Protein AF-A0A939VZD9-F1 (afdb_monomer)

Sequence (253 aa):
MKAFQNQICIKLGYSPAPKKGFDMFGQKRQNARADNSKTYHVLKKAKAKNQKSYLMDCAEAIKKSLKIAKSKDQFISLMKAQGFETEWKDNKKHIVFKDIKREQQGEKKCKTRLYKLAQFFPELKDFKTKENLLNAIGRNNQSDNRRHPVTTSYRDESTVGANTELIDFNSEFEKYSDRVDKERAERAAEETARRLRESDEREQERIRTEQRTSQSSIIRIRKKIRSDNSELSEQVGHTDKQSETRTSKGIHR

Structure (mmCIF, N/CA/C/O backbone):
data_AF-A0A939VZD9-F1
#
_entry.id   AF-A0A939VZD9-F1
#
loop_
_atom_site.group_PDB
_atom_site.id
_atom_site.type_symbol
_atom_site.label_atom_id
_atom_site.label_alt_id
_atom_site.label_comp_id
_atom_site.label_asym_id
_atom_site.label_entity_id
_atom_site.label_seq_id
_atom_site.pdbx_PDB_ins_code
_atom_site.Cartn_x
_atom_site.Cartn_y
_atom_site.Cartn_z
_atom_site.occupancy
_atom_site.B_iso_or_equiv
_atom_site.auth_seq_id
_atom_site.auth_comp_id
_atom_site.auth_asym_id
_atom_site.auth_atom_id
_atom_site.pdbx_PDB_model_num
ATOM 1 N N . MET A 1 1 ? -12.980 28.374 -16.244 1.00 71.12 1 MET A N 1
ATOM 2 C CA . MET A 1 1 ? -11.501 28.435 -16.363 1.00 71.12 1 MET A CA 1
ATOM 3 C C . MET A 1 1 ? -10.869 27.137 -16.867 1.00 71.12 1 MET A C 1
ATOM 5 O O . MET A 1 1 ? -10.266 27.168 -17.928 1.00 71.12 1 MET A O 1
ATOM 9 N N . LYS A 1 2 ? -11.027 25.983 -16.195 1.00 76.69 2 LYS A N 1
ATOM 10 C CA . LYS A 1 2 ? -10.296 24.747 -16.561 1.00 76.69 2 LYS A CA 1
ATOM 11 C C . LYS A 1 2 ? -10.572 24.210 -17.982 1.00 76.69 2 LYS A C 1
ATOM 13 O O . LYS A 1 2 ? -9.660 23.710 -18.627 1.00 76.69 2 LYS A O 1
ATOM 18 N N . ALA A 1 3 ? -11.807 24.325 -18.476 1.00 81.75 3 ALA A N 1
ATOM 19 C CA . ALA A 1 3 ? -12.179 23.871 -19.823 1.00 81.75 3 ALA A CA 1
ATOM 20 C C . ALA A 1 3 ? -11.526 24.712 -20.937 1.00 81.75 3 ALA A C 1
ATOM 22 O O . ALA A 1 3 ? -10.977 24.157 -21.883 1.00 81.75 3 ALA A O 1
ATOM 23 N N . PHE A 1 4 ? -11.516 26.036 -20.773 1.00 86.75 4 PHE A N 1
ATOM 24 C CA . PHE A 1 4 ? -10.868 26.977 -21.691 1.00 86.75 4 PHE A CA 1
ATOM 25 C C . PHE A 1 4 ? -9.349 26.764 -21.746 1.00 86.75 4 PHE A C 1
ATOM 27 O O . PHE A 1 4 ? -8.752 26.695 -22.813 1.00 86.75 4 PHE A O 1
ATOM 34 N N . GLN A 1 5 ? -8.729 26.551 -20.585 1.00 83.44 5 GLN A N 1
ATOM 35 C CA . GLN A 1 5 ? -7.297 26.279 -20.486 1.00 83.44 5 GLN A CA 1
ATOM 36 C C . GLN A 1 5 ? -6.916 24.946 -21.149 1.00 83.44 5 GLN A C 1
ATOM 38 O O . GLN A 1 5 ? -5.928 24.877 -21.870 1.00 83.44 5 GLN A O 1
ATOM 43 N N . ASN A 1 6 ? -7.747 23.909 -20.991 1.00 84.31 6 ASN A N 1
ATOM 44 C CA . ASN A 1 6 ? -7.568 22.644 -21.703 1.00 84.31 6 ASN A CA 1
ATOM 45 C C . ASN A 1 6 ? -7.722 22.802 -23.225 1.00 84.31 6 ASN A C 1
ATOM 47 O O . ASN A 1 6 ? -6.955 22.191 -23.963 1.00 84.31 6 ASN A O 1
ATOM 51 N N . GLN A 1 7 ? -8.672 23.618 -23.699 1.00 87.12 7 GLN A N 1
ATOM 52 C CA . GLN A 1 7 ? -8.810 23.921 -25.130 1.00 87.12 7 GLN A CA 1
ATOM 53 C C . GLN A 1 7 ? -7.559 24.603 -25.691 1.00 87.12 7 GLN A C 1
ATOM 55 O O . GLN A 1 7 ? -7.110 24.237 -26.773 1.00 87.12 7 GLN A O 1
ATOM 60 N N . ILE A 1 8 ? -6.976 25.552 -24.953 1.00 88.88 8 ILE A N 1
ATOM 61 C CA . ILE A 1 8 ? -5.718 26.205 -25.341 1.00 88.88 8 ILE A CA 1
ATOM 62 C C . ILE A 1 8 ? -4.577 25.183 -25.407 1.00 88.88 8 ILE A C 1
ATOM 64 O O . ILE A 1 8 ? -3.864 25.147 -26.404 1.00 88.88 8 ILE A O 1
ATOM 68 N N . CYS A 1 9 ? -4.431 24.314 -24.399 1.00 84.88 9 CYS A N 1
ATOM 69 C CA . CYS A 1 9 ? -3.403 23.268 -24.408 1.00 84.88 9 CYS A CA 1
ATOM 70 C C . CYS A 1 9 ? -3.523 22.360 -25.638 1.00 84.88 9 CYS A C 1
ATOM 72 O O . CYS A 1 9 ? -2.527 22.153 -26.322 1.00 84.88 9 CYS A O 1
ATOM 74 N N . ILE A 1 10 ? -4.735 21.896 -25.961 1.00 84.75 10 ILE A N 1
ATOM 75 C CA . ILE A 1 10 ? -4.981 21.034 -27.126 1.00 84.75 10 ILE A CA 1
ATOM 76 C C . ILE A 1 10 ? -4.639 21.765 -28.431 1.00 84.75 10 ILE A C 1
ATOM 78 O O . ILE A 1 10 ? -3.964 21.195 -29.283 1.00 84.75 10 ILE A O 1
ATOM 82 N N . LYS A 1 11 ? -5.047 23.036 -28.577 1.00 88.81 11 LYS A N 1
ATOM 83 C CA . LYS A 1 11 ? -4.719 23.856 -29.760 1.00 88.81 11 LYS A CA 1
ATOM 84 C C . LYS A 1 11 ? -3.213 24.054 -29.952 1.00 88.81 11 LYS A C 1
ATOM 86 O O . LYS A 1 11 ? -2.763 24.167 -31.083 1.00 88.81 11 LYS A O 1
ATOM 91 N N . LEU A 1 12 ? -2.449 24.083 -28.862 1.00 90.19 12 LEU A N 1
ATOM 92 C CA . LEU A 1 12 ? -0.991 24.219 -28.867 1.00 90.19 12 LEU A CA 1
ATOM 93 C C . LEU A 1 12 ? -0.251 22.867 -28.969 1.00 90.19 12 LEU A C 1
ATOM 95 O O . LEU A 1 12 ? 0.968 22.834 -28.844 1.00 90.19 12 LEU A O 1
ATOM 99 N N . GLY A 1 13 ? -0.963 21.750 -29.163 1.00 83.81 13 GLY A N 1
ATOM 100 C CA . GLY A 1 13 ? -0.363 20.412 -29.253 1.00 83.81 13 GLY A CA 1
ATOM 101 C C . GLY A 1 13 ? 0.038 19.797 -27.906 1.00 83.81 13 GLY A C 1
ATOM 102 O O . GLY A 1 13 ? 0.694 18.757 -27.869 1.00 83.81 13 GLY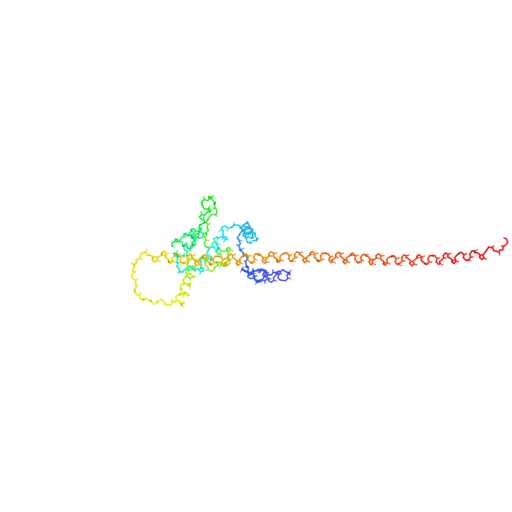 A O 1
ATOM 103 N N . TYR A 1 14 ? -0.363 20.401 -26.786 1.00 83.56 14 TYR A N 1
ATOM 104 C CA . TYR A 1 14 ? -0.150 19.862 -25.446 1.00 83.56 14 TYR A CA 1
ATOM 105 C C . TYR A 1 14 ? -1.334 19.005 -24.981 1.00 83.56 14 TYR A C 1
ATOM 107 O O . TYR A 1 14 ? -2.498 19.265 -25.288 1.00 83.56 14 TYR A O 1
ATOM 115 N N . SER A 1 15 ? -1.042 17.992 -24.162 1.00 77.12 15 SER A N 1
ATOM 116 C CA . SER A 1 15 ? -2.080 17.156 -23.551 1.00 77.12 15 SER A CA 1
ATOM 117 C C . SER A 1 15 ? -2.896 17.948 -22.512 1.00 77.12 15 SER A C 1
ATOM 119 O O . SER A 1 15 ? -2.317 18.718 -21.735 1.00 77.12 15 SER A O 1
ATOM 121 N N . PRO A 1 16 ? -4.232 17.783 -22.459 1.00 81.44 16 PRO A N 1
ATOM 122 C CA . PRO A 1 16 ? -5.068 18.439 -21.461 1.00 81.44 16 PRO A CA 1
ATOM 123 C C . PRO A 1 16 ? -4.708 17.996 -20.039 1.00 81.44 16 PRO A C 1
ATOM 125 O O . PRO A 1 16 ? -4.258 16.875 -19.793 1.00 81.44 16 PRO A O 1
ATOM 128 N N . ALA A 1 17 ? -4.961 18.870 -19.062 1.00 76.06 17 ALA A N 1
ATOM 129 C CA . ALA A 1 17 ? -4.633 18.569 -17.676 1.00 76.06 17 ALA A CA 1
ATOM 130 C C . ALA A 1 17 ? -5.376 17.301 -17.198 1.00 76.06 17 ALA A C 1
ATOM 132 O O . ALA A 1 17 ? -6.615 17.257 -17.267 1.00 76.06 17 ALA A O 1
ATOM 133 N N . PRO A 1 18 ? -4.667 16.292 -16.654 1.00 74.19 18 PRO A N 1
ATOM 134 C CA . PRO A 1 18 ? -5.282 15.033 -16.265 1.00 74.19 18 PRO A CA 1
ATOM 135 C C . PRO A 1 18 ? -6.368 15.235 -15.204 1.00 74.19 18 PRO A C 1
ATOM 137 O O . PRO A 1 18 ? -6.260 16.069 -14.291 1.00 74.19 18 PRO A O 1
ATOM 140 N N . LYS A 1 19 ? -7.447 14.450 -15.308 1.00 75.38 19 LYS A N 1
ATOM 141 C CA . LYS A 1 19 ? -8.508 14.434 -14.293 1.00 75.38 19 LYS A CA 1
ATOM 142 C C . LYS A 1 19 ? -7.924 13.966 -12.956 1.00 75.38 19 LYS A C 1
ATOM 144 O O . LYS A 1 19 ? -7.010 13.146 -12.894 1.00 75.38 19 LYS A O 1
ATOM 149 N N . LYS A 1 20 ? -8.446 14.493 -11.845 1.00 69.31 20 LYS A N 1
ATOM 150 C CA . LYS A 1 20 ? -7.950 14.148 -10.504 1.00 69.31 20 LYS A CA 1
ATOM 151 C C . LYS A 1 20 ? -8.103 12.640 -10.267 1.00 69.31 20 LYS A C 1
ATOM 153 O O . LYS A 1 20 ? -9.217 12.132 -10.283 1.00 69.31 20 LYS A O 1
ATOM 158 N N . GLY A 1 21 ? -6.990 11.952 -10.013 1.00 65.75 21 GLY A N 1
ATOM 159 C CA . GLY A 1 21 ? -6.959 10.492 -9.839 1.00 65.75 21 GLY A CA 1
ATOM 160 C C . GLY A 1 21 ? -6.710 9.695 -11.124 1.00 65.75 21 GLY A C 1
ATOM 161 O O . GLY A 1 21 ? -6.582 8.477 -11.046 1.00 65.75 21 GLY A O 1
ATOM 162 N N . PHE A 1 22 ? -6.572 10.371 -12.266 1.00 74.06 22 PHE A N 1
ATOM 163 C CA . PHE A 1 22 ? -6.274 9.775 -13.565 1.00 74.06 22 PHE A CA 1
ATOM 164 C C . PHE A 1 22 ? -4.908 10.240 -14.076 1.00 74.06 22 PHE A C 1
ATOM 166 O O . PHE A 1 22 ? -4.408 11.306 -13.693 1.00 74.06 22 PHE A O 1
ATOM 173 N N . ASP A 1 23 ? -4.232 9.399 -14.845 1.00 69.94 23 ASP A N 1
ATOM 174 C CA . ASP A 1 23 ? -3.001 9.764 -15.539 1.00 69.94 23 ASP A CA 1
ATOM 175 C C . ASP A 1 23 ? -3.289 10.637 -16.778 1.00 69.94 23 ASP A C 1
ATOM 177 O O . ASP A 1 23 ? -4.429 11.030 -17.037 1.00 69.94 23 ASP A O 1
ATOM 181 N N . MET A 1 24 ? -2.230 10.994 -17.504 1.00 67.94 24 MET A N 1
ATOM 182 C CA . MET A 1 24 ? -2.301 11.787 -18.739 1.00 67.94 24 MET A CA 1
ATOM 183 C C . MET A 1 24 ? -2.985 11.060 -19.910 1.00 67.94 24 MET A C 1
ATOM 185 O O . MET A 1 24 ? -3.340 11.708 -20.886 1.00 67.94 24 MET A O 1
ATOM 189 N N . PHE A 1 25 ? -3.206 9.749 -19.792 1.00 72.25 25 PHE A N 1
ATOM 190 C CA . PHE A 1 25 ? -3.885 8.901 -20.774 1.00 72.25 25 PHE A CA 1
ATOM 191 C C . PHE A 1 25 ? -5.317 8.546 -20.343 1.00 72.25 25 PHE A C 1
ATOM 193 O O . PHE A 1 25 ? -5.992 7.758 -20.996 1.00 72.25 25 PHE A O 1
ATOM 200 N N . GLY A 1 26 ? -5.799 9.120 -19.235 1.00 72.25 26 GLY A N 1
ATOM 201 C CA . GLY A 1 26 ? -7.136 8.858 -18.713 1.00 72.25 26 GLY A CA 1
ATOM 202 C C . GLY A 1 26 ? -7.285 7.525 -17.974 1.00 72.25 26 GLY A C 1
ATOM 203 O O . GLY A 1 26 ? -8.406 7.170 -17.618 1.00 72.25 26 GLY A O 1
ATOM 204 N N . GLN A 1 27 ? -6.199 6.807 -17.677 1.00 73.44 27 GLN A N 1
ATOM 205 C CA . GLN A 1 27 ? -6.236 5.593 -16.864 1.00 73.44 27 GLN A CA 1
ATOM 206 C C . GLN A 1 27 ? -6.237 5.926 -15.369 1.00 73.44 27 GLN A C 1
ATOM 208 O O . GLN A 1 27 ? -5.661 6.922 -14.914 1.00 73.44 27 GLN A O 1
ATOM 213 N N . LYS A 1 28 ? -6.900 5.088 -14.564 1.00 71.38 28 LYS A N 1
ATOM 214 C CA . LYS A 1 28 ? -6.960 5.262 -13.107 1.00 71.38 28 LYS A CA 1
ATOM 215 C C . LYS A 1 28 ? -5.565 5.044 -12.520 1.00 71.38 28 LYS A C 1
ATOM 217 O O . LYS A 1 28 ? -4.957 3.994 -12.711 1.00 71.38 28 LYS A O 1
ATOM 222 N N . ARG A 1 29 ? -5.048 6.026 -11.775 1.00 68.31 29 ARG A N 1
ATOM 223 C CA . ARG A 1 29 ? -3.700 5.924 -11.196 1.00 68.31 29 ARG A CA 1
ATOM 224 C C . ARG A 1 29 ? -3.647 4.792 -10.173 1.00 68.31 29 ARG A C 1
ATOM 226 O O . ARG A 1 29 ? -4.325 4.852 -9.152 1.00 68.31 29 ARG A O 1
ATOM 233 N N . GLN A 1 30 ? -2.771 3.822 -10.415 1.00 62.41 30 GLN A N 1
ATOM 234 C CA . GLN A 1 30 ? -2.518 2.698 -9.505 1.00 62.41 30 GLN A CA 1
ATOM 235 C C . GLN A 1 30 ? -1.414 2.986 -8.466 1.00 62.41 30 GLN A C 1
ATOM 237 O O . GLN A 1 30 ? -1.109 2.159 -7.606 1.00 62.41 30 GLN A O 1
ATOM 242 N N . ASN A 1 31 ? -0.746 4.139 -8.560 1.00 62.69 31 ASN A N 1
ATOM 243 C CA . ASN A 1 31 ? 0.396 4.482 -7.711 1.00 62.69 31 ASN A CA 1
ATOM 244 C C . ASN A 1 31 ? -0.004 5.356 -6.522 1.00 62.69 31 ASN A C 1
ATOM 246 O O . ASN A 1 31 ? -0.919 6.178 -6.617 1.00 62.69 31 ASN A O 1
ATOM 250 N N . ALA A 1 32 ? 0.731 5.193 -5.417 1.00 66.12 32 ALA A N 1
ATOM 251 C CA . ALA A 1 32 ? 0.570 6.016 -4.230 1.00 66.12 32 ALA A CA 1
ATOM 252 C C . ALA A 1 32 ? 0.793 7.496 -4.577 1.00 66.12 32 ALA A C 1
ATOM 254 O O . ALA A 1 32 ? 1.748 7.865 -5.267 1.00 66.12 32 ALA A O 1
ATOM 255 N N . ARG A 1 33 ? -0.118 8.350 -4.117 1.00 71.69 33 ARG A N 1
ATOM 256 C CA . ARG A 1 33 ? -0.053 9.801 -4.298 1.00 71.69 33 ARG A CA 1
ATOM 257 C C . ARG A 1 33 ? 0.720 10.394 -3.137 1.00 71.69 33 ARG A C 1
ATOM 259 O O . ARG A 1 33 ? 0.528 9.940 -2.029 1.00 71.69 33 ARG A O 1
ATOM 266 N N . ALA A 1 34 ? 1.521 11.431 -3.346 1.00 69.69 34 ALA A N 1
ATOM 267 C CA . ALA A 1 34 ? 2.086 12.187 -2.236 1.00 69.69 34 ALA A CA 1
ATOM 268 C C . ALA A 1 34 ? 1.991 13.688 -2.473 1.00 69.69 34 ALA A C 1
ATOM 270 O O . ALA A 1 34 ? 2.161 14.150 -3.598 1.00 69.69 34 ALA A O 1
ATOM 271 N N . ASP A 1 35 ? 1.747 14.430 -1.394 1.00 72.25 35 ASP A N 1
ATOM 272 C CA . ASP A 1 35 ? 1.634 15.893 -1.421 1.00 72.25 35 ASP A CA 1
ATOM 273 C C . ASP A 1 35 ? 3.007 16.592 -1.401 1.00 72.25 35 ASP A C 1
ATOM 275 O O . ASP A 1 35 ? 3.090 17.807 -1.527 1.00 72.25 35 ASP A O 1
ATOM 279 N N . ASN A 1 36 ? 4.100 15.834 -1.256 1.00 75.62 36 ASN A N 1
ATOM 280 C CA . ASN A 1 36 ? 5.460 16.355 -1.329 1.00 75.62 36 ASN A CA 1
ATOM 281 C C . ASN A 1 36 ? 6.393 15.395 -2.093 1.00 75.62 36 ASN A C 1
ATOM 283 O O . ASN A 1 36 ? 6.190 14.175 -2.108 1.00 75.62 36 ASN A O 1
ATOM 287 N N . SER A 1 37 ? 7.443 15.955 -2.703 1.00 75.75 37 SER A N 1
ATOM 288 C CA . SER A 1 37 ? 8.381 15.203 -3.548 1.00 75.75 37 SER A CA 1
ATOM 289 C C . SER A 1 37 ? 9.157 14.135 -2.767 1.00 75.75 37 SER A C 1
ATOM 291 O O . SER A 1 37 ? 9.258 12.994 -3.216 1.00 75.75 37 SER A O 1
ATOM 293 N N . LYS A 1 38 ? 9.649 14.439 -1.557 1.00 80.19 38 LYS A N 1
ATOM 294 C CA . LYS A 1 38 ? 10.443 13.483 -0.758 1.00 80.19 38 LYS A CA 1
ATOM 295 C C . LYS A 1 38 ? 9.635 12.226 -0.402 1.00 80.19 38 LYS A C 1
ATOM 297 O O . LYS A 1 38 ? 10.100 11.109 -0.602 1.00 80.19 38 LYS A O 1
ATOM 302 N N . THR A 1 39 ? 8.401 12.391 0.069 1.00 75.06 39 THR A N 1
ATOM 303 C CA . THR A 1 39 ? 7.460 11.308 0.383 1.00 75.06 39 THR A CA 1
ATOM 304 C C . THR A 1 39 ? 7.054 10.547 -0.873 1.00 75.06 39 THR A C 1
ATOM 306 O O . THR A 1 39 ? 6.996 9.323 -0.817 1.00 75.06 39 THR A O 1
ATOM 309 N N . TYR A 1 40 ? 6.850 11.224 -2.009 1.00 79.88 40 TYR A N 1
ATOM 310 C CA . TYR A 1 40 ? 6.600 10.545 -3.284 1.00 79.88 40 TYR A CA 1
ATOM 311 C C . TYR A 1 40 ? 7.731 9.576 -3.640 1.00 79.88 40 TYR A C 1
ATOM 313 O O . TYR A 1 40 ? 7.475 8.409 -3.922 1.00 79.88 40 TYR A O 1
ATOM 321 N N . HIS A 1 41 ? 8.985 10.031 -3.572 1.00 76.44 41 HIS A N 1
ATOM 322 C CA . HIS A 1 41 ? 10.145 9.205 -3.904 1.00 76.44 41 HIS A CA 1
ATOM 323 C C . HIS A 1 41 ? 10.321 8.041 -2.926 1.00 76.44 41 HIS A C 1
ATOM 325 O O . HIS A 1 41 ? 10.642 6.939 -3.361 1.00 76.44 41 HIS A O 1
ATOM 331 N N . VAL A 1 42 ? 10.064 8.250 -1.630 1.00 77.94 42 VAL A N 1
ATOM 332 C CA . VAL A 1 42 ? 10.073 7.169 -0.630 1.00 77.94 42 VAL A CA 1
ATOM 333 C C . VAL A 1 42 ? 8.998 6.128 -0.938 1.00 77.94 42 VAL A C 1
ATOM 335 O O . VAL A 1 42 ? 9.304 4.944 -0.960 1.00 77.94 42 VAL A O 1
ATOM 338 N N . LEU A 1 43 ? 7.765 6.544 -1.240 1.00 76.75 43 LEU A N 1
ATOM 339 C CA . LEU A 1 43 ? 6.676 5.617 -1.572 1.00 76.75 43 LEU A CA 1
ATOM 340 C C . LEU A 1 43 ? 6.917 4.896 -2.903 1.00 76.75 43 LEU A C 1
ATOM 342 O O . LEU A 1 43 ? 6.651 3.702 -3.019 1.00 76.75 43 LEU A O 1
ATOM 346 N N . LYS A 1 44 ? 7.474 5.593 -3.899 1.00 77.12 44 LYS A N 1
ATOM 347 C CA . LYS A 1 44 ? 7.858 5.002 -5.185 1.00 77.12 44 LYS A CA 1
ATOM 348 C C . LYS A 1 44 ? 8.971 3.965 -5.006 1.00 77.12 44 LYS A C 1
ATOM 350 O O . LYS A 1 44 ? 8.870 2.880 -5.567 1.00 77.12 44 LYS A O 1
ATOM 355 N N . LYS A 1 45 ? 9.999 4.265 -4.201 1.00 73.50 45 LYS A N 1
ATOM 356 C CA . LYS A 1 45 ? 11.069 3.313 -3.853 1.00 73.50 45 LYS A CA 1
ATOM 357 C C . LYS A 1 45 ? 10.540 2.137 -3.035 1.00 73.50 45 LYS A C 1
ATOM 359 O O . LYS A 1 45 ? 10.917 1.009 -3.317 1.00 73.50 45 LYS A O 1
ATOM 364 N N . ALA A 1 46 ? 9.635 2.379 -2.090 1.00 71.75 46 ALA A N 1
ATOM 365 C CA . ALA A 1 46 ? 8.991 1.324 -1.314 1.00 71.75 46 ALA A CA 1
ATOM 366 C C . ALA A 1 46 ? 8.229 0.346 -2.217 1.00 71.75 46 ALA A C 1
ATOM 368 O O . ALA A 1 46 ? 8.419 -0.862 -2.105 1.00 71.75 46 ALA A O 1
ATOM 369 N N . LYS A 1 47 ? 7.454 0.871 -3.177 1.00 67.50 47 LYS A N 1
ATOM 370 C CA . LYS A 1 47 ? 6.722 0.060 -4.159 1.00 67.50 47 LYS A CA 1
ATOM 371 C C . LYS A 1 47 ? 7.652 -0.683 -5.130 1.00 67.50 47 LYS A C 1
ATOM 373 O O . LYS A 1 47 ? 7.379 -1.828 -5.451 1.00 67.50 47 LYS A O 1
ATOM 378 N N . ALA A 1 48 ? 8.733 -0.047 -5.590 1.00 62.59 48 ALA A N 1
ATOM 379 C CA . ALA A 1 48 ? 9.620 -0.597 -6.623 1.00 62.59 48 ALA A CA 1
ATOM 380 C C . ALA A 1 48 ? 10.763 -1.490 -6.102 1.00 62.59 48 ALA A C 1
ATOM 382 O O . ALA A 1 48 ? 11.289 -2.295 -6.862 1.00 62.59 48 ALA A O 1
ATOM 383 N N . LYS A 1 49 ? 11.208 -1.308 -4.852 1.00 55.84 49 LYS A N 1
ATOM 384 C CA . LYS A 1 49 ? 12.394 -1.973 -4.274 1.00 55.84 49 LYS A CA 1
ATOM 385 C C . LYS A 1 49 ? 12.110 -2.701 -2.951 1.00 55.84 49 LYS A C 1
ATOM 387 O O . LYS A 1 49 ? 13.049 -2.950 -2.205 1.00 55.84 49 LYS A O 1
ATOM 392 N N . ASN A 1 50 ? 10.847 -2.995 -2.616 1.00 58.09 50 ASN A N 1
ATOM 393 C CA . ASN A 1 50 ? 10.460 -3.577 -1.314 1.00 58.09 50 ASN A CA 1
ATOM 394 C C . ASN A 1 50 ? 11.071 -2.825 -0.105 1.00 58.09 50 ASN A C 1
ATOM 396 O O . ASN A 1 50 ? 11.388 -3.406 0.931 1.00 58.09 50 ASN A O 1
ATOM 400 N N . GLN A 1 51 ? 11.264 -1.506 -0.223 1.00 59.09 51 GLN A N 1
ATOM 401 C CA . GLN A 1 51 ? 11.832 -0.701 0.859 1.00 59.09 51 GLN A CA 1
ATOM 402 C C . GLN A 1 51 ? 10.749 -0.419 1.918 1.00 59.09 51 GLN A C 1
ATOM 404 O O . GLN A 1 51 ? 9.687 0.102 1.582 1.00 59.09 51 GLN A O 1
ATOM 409 N N . LYS A 1 52 ? 11.004 -0.743 3.194 1.00 66.69 52 LYS A N 1
ATOM 410 C CA . LYS A 1 52 ? 10.008 -0.641 4.282 1.00 66.69 52 LYS A CA 1
ATOM 411 C C . LYS A 1 52 ? 9.571 0.809 4.515 1.00 66.69 52 LYS A C 1
ATOM 413 O O . LYS A 1 52 ? 10.378 1.653 4.912 1.00 66.69 52 LYS A O 1
ATOM 418 N N . SER A 1 53 ? 8.292 1.115 4.311 1.00 81.62 53 SER A N 1
ATOM 419 C CA . SER A 1 53 ? 7.727 2.443 4.574 1.00 81.62 53 SER A CA 1
ATOM 420 C C . SER A 1 53 ? 6.578 2.313 5.553 1.00 81.62 53 SER A C 1
ATOM 422 O O . SER A 1 53 ? 5.564 1.727 5.204 1.00 81.62 53 SER A O 1
ATOM 424 N N . TYR A 1 54 ? 6.681 2.956 6.720 1.00 83.50 54 TYR A N 1
ATOM 425 C CA . TYR A 1 54 ? 5.666 2.847 7.776 1.00 83.50 54 TYR A CA 1
ATOM 426 C C . TYR A 1 54 ? 4.241 3.184 7.300 1.00 83.50 54 TYR A C 1
ATOM 428 O O . TYR A 1 54 ? 3.264 2.637 7.798 1.00 83.50 54 TYR A O 1
ATOM 436 N N . LEU A 1 55 ? 4.105 4.084 6.314 1.00 88.44 55 LEU A N 1
ATOM 437 C CA . LEU A 1 55 ? 2.812 4.420 5.713 1.00 88.44 55 LEU A CA 1
ATOM 438 C C . LEU A 1 55 ? 2.272 3.288 4.837 1.00 88.44 55 LEU A C 1
ATOM 440 O O . LEU A 1 55 ? 1.067 3.062 4.836 1.00 88.44 55 LEU A O 1
ATOM 444 N N . MET A 1 56 ? 3.148 2.625 4.082 1.00 86.44 56 MET A N 1
ATOM 445 C CA . MET A 1 56 ? 2.790 1.485 3.240 1.00 86.44 56 MET A CA 1
ATOM 446 C C . MET A 1 56 ? 2.459 0.273 4.112 1.00 86.44 56 MET A C 1
ATOM 448 O O . MET A 1 56 ? 1.387 -0.295 3.944 1.00 86.44 56 MET A O 1
ATOM 452 N N . ASP A 1 57 ? 3.320 -0.030 5.087 1.00 89.06 57 ASP A N 1
ATOM 453 C CA . ASP A 1 57 ? 3.165 -1.138 6.035 1.00 89.06 57 ASP A CA 1
ATOM 454 C C . ASP A 1 57 ? 1.828 -0.999 6.792 1.00 89.06 57 ASP A C 1
ATOM 456 O O . ASP A 1 57 ? 1.020 -1.924 6.845 1.00 89.06 57 ASP A O 1
ATOM 460 N N . CYS A 1 58 ? 1.518 0.210 7.277 1.00 91.38 58 CYS A N 1
ATOM 461 C CA . CYS A 1 58 ? 0.248 0.492 7.943 1.00 91.38 58 CYS A CA 1
ATOM 462 C C . CYS A 1 58 ? -0.961 0.411 6.994 1.00 91.38 58 CYS A C 1
ATOM 464 O O . CYS A 1 58 ? -2.020 -0.079 7.383 1.00 91.38 58 CYS A O 1
ATOM 466 N N . ALA A 1 59 ? -0.838 0.893 5.752 1.00 90.56 59 ALA A N 1
ATOM 467 C CA . ALA A 1 59 ? -1.926 0.819 4.779 1.00 90.56 59 ALA A CA 1
ATOM 468 C C . ALA A 1 59 ? -2.239 -0.624 4.368 1.00 90.56 59 ALA A C 1
ATOM 470 O O . ALA A 1 59 ? -3.405 -0.969 4.188 1.00 90.56 59 ALA A O 1
ATOM 471 N N . GLU A 1 60 ? -1.210 -1.454 4.216 1.00 89.12 60 GLU A N 1
ATOM 472 C CA . GLU A 1 60 ? -1.336 -2.885 3.957 1.00 89.12 60 GLU A CA 1
ATOM 473 C C . GLU A 1 60 ? -2.026 -3.580 5.130 1.00 89.12 60 GLU A C 1
ATOM 475 O O . GLU A 1 60 ? -3.006 -4.296 4.917 1.00 89.12 60 GLU A O 1
ATOM 480 N N . ALA A 1 61 ? -1.618 -3.256 6.358 1.00 91.88 61 ALA A N 1
ATOM 481 C CA . ALA A 1 61 ? -2.221 -3.837 7.544 1.00 91.88 61 ALA A CA 1
ATOM 482 C C . ALA A 1 61 ? -3.714 -3.543 7.674 1.00 91.88 61 ALA A C 1
ATOM 484 O O . ALA A 1 61 ? -4.513 -4.455 7.893 1.00 91.88 61 ALA A O 1
ATOM 485 N N . ILE A 1 62 ? -4.112 -2.292 7.427 1.00 91.75 62 ILE A N 1
ATOM 486 C CA . ILE A 1 62 ? -5.523 -1.890 7.426 1.00 91.75 62 ILE A CA 1
ATOM 487 C C . ILE A 1 62 ? -6.312 -2.675 6.380 1.00 91.75 62 ILE A C 1
ATOM 489 O O . ILE A 1 62 ? -7.420 -3.108 6.673 1.00 91.75 62 ILE A O 1
ATOM 493 N N . LYS A 1 63 ? -5.770 -2.883 5.174 1.00 89.94 63 LYS A N 1
ATOM 494 C CA . LYS A 1 63 ? -6.461 -3.650 4.124 1.00 89.94 63 LYS A CA 1
ATOM 495 C C . LYS A 1 63 ? -6.640 -5.115 4.508 1.00 89.94 63 LYS A C 1
ATOM 497 O O . LYS A 1 63 ? -7.720 -5.652 4.275 1.00 89.94 63 LYS A O 1
ATOM 502 N N . LYS A 1 64 ? -5.602 -5.749 5.069 1.00 89.06 64 LYS A N 1
ATOM 503 C CA . LYS A 1 64 ? -5.673 -7.141 5.539 1.00 89.06 64 LYS A CA 1
ATOM 50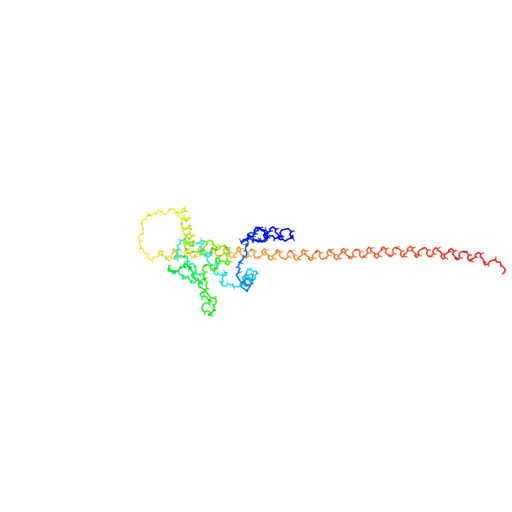4 C C . LYS A 1 64 ? -6.735 -7.255 6.645 1.00 89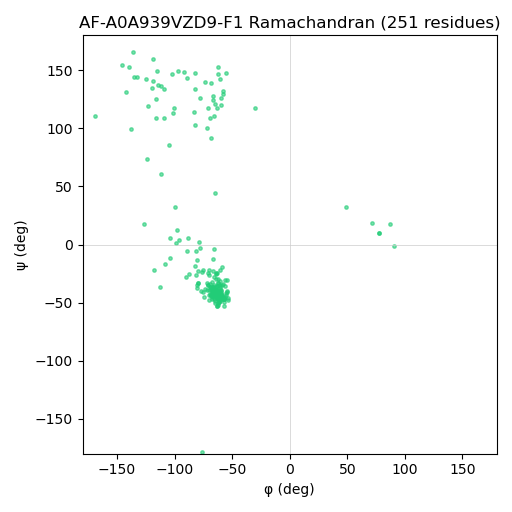.06 64 LYS A C 1
ATOM 506 O O . LYS A 1 64 ? -7.665 -8.043 6.512 1.00 89.06 64 LYS A O 1
ATOM 511 N N . SER A 1 65 ? -6.686 -6.376 7.648 1.00 91.25 65 SER A N 1
ATOM 512 C CA . SER A 1 65 ? -7.654 -6.358 8.755 1.00 91.25 65 SER A CA 1
ATOM 513 C C . SER A 1 65 ? -9.084 -6.058 8.298 1.00 91.25 65 SER A C 1
ATOM 515 O O . SER A 1 65 ? -10.019 -6.696 8.763 1.00 91.25 65 SER A O 1
ATOM 517 N N . LEU A 1 66 ? -9.278 -5.124 7.361 1.00 90.12 66 LEU A N 1
ATOM 518 C CA . LEU A 1 66 ? -10.600 -4.735 6.850 1.00 90.12 66 LEU A CA 1
ATOM 519 C C . LEU A 1 66 ? -11.338 -5.847 6.110 1.00 90.12 66 LEU A C 1
ATOM 521 O O . LEU A 1 66 ? -12.557 -5.778 6.011 1.00 90.12 66 LEU A O 1
ATOM 525 N N . LYS A 1 67 ? -10.631 -6.822 5.539 1.00 85.31 67 LYS A N 1
ATOM 526 C CA . LYS A 1 67 ? -11.266 -7.930 4.812 1.00 85.31 67 LYS A CA 1
ATOM 527 C C . LYS A 1 67 ? -11.820 -9.009 5.736 1.00 85.31 67 LYS A C 1
ATOM 529 O O . LYS A 1 67 ? -12.694 -9.753 5.318 1.00 85.31 67 LYS A O 1
ATOM 534 N N . ILE A 1 68 ? -11.288 -9.090 6.952 1.00 85.44 68 ILE A N 1
ATOM 535 C CA . ILE A 1 68 ? -11.536 -10.199 7.876 1.00 85.44 68 ILE A CA 1
ATOM 536 C C . ILE A 1 68 ? -12.337 -9.720 9.088 1.00 85.44 68 ILE A C 1
ATOM 538 O O . ILE A 1 68 ? -13.218 -10.423 9.567 1.00 85.44 68 ILE A O 1
ATOM 542 N N . ALA A 1 69 ? -12.085 -8.498 9.564 1.00 87.75 69 ALA A N 1
ATOM 543 C CA . ALA A 1 69 ? -12.782 -7.939 10.711 1.00 87.75 69 ALA A CA 1
ATOM 544 C C . ALA A 1 69 ? -14.301 -7.888 10.499 1.00 87.75 69 ALA A C 1
ATOM 546 O O . ALA A 1 69 ? -14.780 -7.333 9.502 1.00 87.75 69 ALA A O 1
ATOM 547 N N . LYS A 1 70 ? -15.035 -8.411 11.488 1.00 86.00 70 LYS A N 1
ATOM 548 C CA . LYS A 1 70 ? -16.506 -8.391 11.575 1.00 86.00 70 LYS A CA 1
ATOM 549 C C . LYS A 1 70 ? -17.001 -7.425 12.656 1.00 86.00 70 LYS A C 1
ATOM 551 O O . LYS A 1 70 ? -18.154 -6.999 12.630 1.00 86.00 70 LYS A O 1
ATOM 556 N N . SER A 1 71 ? -16.119 -7.022 13.573 1.00 88.94 71 SER A N 1
ATOM 557 C CA . SER A 1 71 ? -16.381 -6.001 14.591 1.00 88.94 71 SER A CA 1
ATOM 558 C C . SER A 1 71 ? -15.218 -5.013 14.741 1.00 88.94 71 SER A C 1
ATOM 560 O O . SER A 1 71 ? -14.103 -5.239 14.257 1.00 88.94 71 SER A O 1
ATOM 562 N N . LYS A 1 72 ? -15.483 -3.889 15.418 1.00 90.31 72 LYS A N 1
ATOM 563 C CA . LYS A 1 72 ? -14.465 -2.888 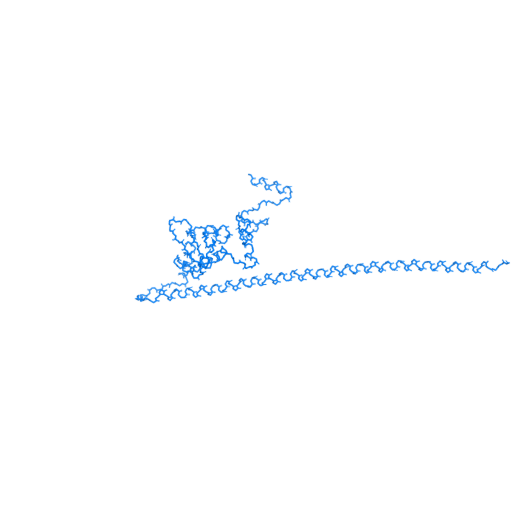15.773 1.00 90.31 72 LYS A CA 1
ATOM 564 C C . LYS A 1 72 ? -13.346 -3.512 16.611 1.00 90.31 72 LYS A C 1
ATOM 566 O O . LYS A 1 72 ? -12.175 -3.272 16.327 1.00 90.31 72 LYS A O 1
ATOM 571 N N . ASP A 1 73 ? -13.700 -4.318 17.606 1.00 90.00 73 ASP A N 1
ATOM 572 C CA . ASP A 1 73 ? -12.724 -4.907 18.526 1.00 90.00 73 ASP A CA 1
ATOM 573 C C . ASP A 1 73 ? -11.865 -5.956 17.822 1.00 90.00 73 ASP A C 1
ATOM 575 O O . ASP A 1 73 ? -10.644 -5.949 17.966 1.00 90.00 73 ASP A O 1
ATOM 579 N N . GLN A 1 74 ? -12.467 -6.762 16.941 1.00 88.75 74 GLN A N 1
ATOM 580 C CA . GLN A 1 74 ? -11.718 -7.667 16.068 1.00 88.75 74 GLN A CA 1
ATOM 581 C C . GLN A 1 74 ? -10.739 -6.911 15.169 1.00 88.75 74 GLN A C 1
ATOM 583 O O . GLN A 1 74 ? -9.582 -7.306 15.050 1.00 88.75 74 GLN A O 1
ATOM 588 N N . PHE A 1 75 ? -11.162 -5.796 14.566 1.00 92.50 75 PHE A N 1
ATOM 589 C CA . PHE A 1 75 ? -10.267 -4.971 13.756 1.00 92.50 75 PHE A CA 1
ATOM 590 C C . PHE A 1 75 ? -9.065 -4.463 14.566 1.00 92.50 75 PHE A C 1
ATOM 592 O O . PHE A 1 75 ? -7.933 -4.516 14.082 1.00 92.50 75 PHE A O 1
ATOM 599 N N . ILE A 1 76 ? -9.289 -3.993 15.797 1.00 92.69 76 ILE A N 1
ATOM 600 C CA . ILE A 1 76 ? -8.219 -3.513 16.682 1.00 92.69 76 ILE A CA 1
ATOM 601 C C . ILE A 1 76 ? -7.258 -4.658 17.039 1.00 92.69 76 ILE A C 1
ATOM 603 O O . ILE A 1 76 ? -6.042 -4.464 16.970 1.00 92.69 76 ILE A O 1
ATOM 607 N N . SER A 1 77 ? -7.780 -5.848 17.345 1.00 90.88 77 SER A N 1
ATOM 608 C CA . SER A 1 77 ? -6.976 -7.042 17.634 1.00 90.88 77 SER A CA 1
ATOM 609 C C . SER A 1 77 ? -6.127 -7.481 16.438 1.00 90.88 77 SER A C 1
ATOM 611 O O . SER A 1 77 ? -4.931 -7.712 16.604 1.00 90.88 77 SER A O 1
ATOM 613 N N . LEU A 1 78 ? -6.685 -7.496 15.221 1.00 90.94 78 LEU A N 1
ATOM 614 C CA . LEU A 1 78 ? -5.931 -7.816 14.000 1.00 90.94 78 LEU A CA 1
ATOM 615 C C . LEU A 1 78 ? -4.826 -6.803 13.718 1.00 90.94 78 LEU A C 1
ATOM 617 O O . LEU A 1 78 ? -3.710 -7.173 13.359 1.00 90.94 78 LEU A O 1
ATOM 621 N N . MET A 1 79 ? -5.112 -5.512 13.893 1.00 93.75 79 MET A N 1
ATOM 622 C CA . MET A 1 79 ? -4.085 -4.480 13.748 1.00 93.75 79 MET A CA 1
ATOM 623 C C . MET A 1 79 ? -2.955 -4.686 14.764 1.00 93.75 79 MET A C 1
ATOM 625 O O . MET A 1 79 ? -1.784 -4.584 14.394 1.00 93.75 79 MET A O 1
ATOM 629 N N . LYS A 1 80 ? -3.291 -5.047 16.009 1.00 92.88 80 LYS A N 1
ATOM 630 C CA . LYS A 1 80 ? -2.309 -5.335 17.061 1.00 92.88 80 LYS A CA 1
ATOM 631 C C . LYS A 1 80 ? -1.465 -6.569 16.738 1.00 92.88 80 LYS A C 1
ATOM 633 O O . LYS A 1 80 ? -0.249 -6.499 16.894 1.00 92.88 80 LYS A O 1
ATOM 638 N N . ALA A 1 81 ? -2.072 -7.646 16.232 1.00 89.25 81 ALA A N 1
ATOM 639 C CA . ALA A 1 81 ? -1.362 -8.844 15.773 1.00 89.25 81 ALA A CA 1
ATOM 640 C C . ALA A 1 81 ? -0.350 -8.519 14.659 1.00 89.25 81 ALA A C 1
ATOM 642 O O . ALA A 1 81 ? 0.760 -9.042 14.636 1.00 89.25 81 ALA A O 1
ATOM 643 N N . GLN A 1 82 ? -0.683 -7.560 13.793 1.00 88.94 82 GLN A N 1
ATOM 644 C CA . GLN A 1 82 ? 0.217 -7.056 12.753 1.00 88.94 82 GLN A CA 1
ATOM 645 C C . GLN A 1 82 ? 1.277 -6.056 13.251 1.00 88.94 82 GLN A C 1
ATOM 647 O O . GLN A 1 82 ? 2.070 -5.550 12.457 1.00 88.94 82 GLN A O 1
ATOM 652 N N . GLY A 1 83 ? 1.323 -5.762 14.553 1.00 91.88 83 GLY A N 1
ATOM 653 C CA . GLY A 1 83 ? 2.300 -4.853 15.155 1.00 91.88 83 GLY A CA 1
ATOM 654 C C . GLY A 1 83 ? 1.893 -3.378 15.147 1.00 91.88 83 GLY A C 1
ATOM 655 O O . GLY A 1 83 ? 2.751 -2.513 15.336 1.00 91.88 83 GLY A O 1
ATOM 656 N N . PHE A 1 84 ? 0.606 -3.075 14.951 1.00 93.88 84 PHE A N 1
ATOM 657 C CA . PHE A 1 84 ? 0.078 -1.714 14.974 1.00 93.88 84 PHE A CA 1
ATOM 658 C C . PHE A 1 84 ? -0.922 -1.498 16.112 1.00 93.88 84 PHE A C 1
ATOM 660 O O . PHE A 1 84 ? -1.956 -2.154 16.205 1.00 93.88 84 PHE A O 1
ATOM 667 N N . GLU A 1 85 ? -0.673 -0.494 16.943 1.00 93.75 85 GLU A N 1
ATOM 668 C CA . GLU A 1 85 ? -1.640 -0.036 17.933 1.00 93.75 85 GLU A CA 1
ATOM 669 C C . GLU A 1 85 ? -2.648 0.922 17.280 1.00 93.75 85 GLU A C 1
ATOM 671 O O . GLU A 1 85 ? -2.280 1.845 16.545 1.00 93.75 85 GLU A O 1
ATOM 676 N N . THR A 1 86 ? -3.936 0.719 17.558 1.00 94.44 86 THR A N 1
ATOM 677 C CA . THR A 1 86 ? -5.023 1.526 16.993 1.00 94.44 86 THR A CA 1
ATOM 678 C C . THR A 1 86 ? -5.643 2.410 18.070 1.00 94.44 86 THR A C 1
ATOM 680 O O . THR A 1 86 ? -6.379 1.934 18.928 1.00 94.44 86 THR A O 1
ATOM 683 N N . GLU A 1 87 ? -5.404 3.722 18.009 1.00 92.75 87 GLU A N 1
ATOM 684 C CA . GLU A 1 87 ? -6.103 4.673 18.874 1.00 92.75 87 GLU A CA 1
ATOM 685 C C . GLU A 1 87 ? -7.473 5.020 18.286 1.00 92.75 87 GLU A C 1
ATOM 687 O O . GLU A 1 87 ? -7.614 5.850 17.372 1.00 92.75 87 GLU A O 1
ATOM 692 N N . TRP A 1 88 ? -8.507 4.423 18.870 1.00 91.81 88 TRP A N 1
ATOM 693 C CA . TRP A 1 88 ? -9.893 4.674 18.508 1.00 91.81 88 TRP A CA 1
ATOM 694 C C . TRP A 1 88 ? -10.593 5.541 19.561 1.00 91.81 88 TRP A C 1
ATOM 696 O O . TRP A 1 88 ? -11.240 5.036 20.467 1.00 91.81 88 TRP A O 1
ATOM 706 N N . LYS A 1 89 ? -10.467 6.871 19.451 1.00 89.50 89 LYS A N 1
ATOM 707 C CA . LYS A 1 89 ? -11.098 7.824 20.394 1.00 89.50 89 LYS A CA 1
ATOM 708 C C . LYS A 1 89 ? -12.356 8.443 19.815 1.00 89.50 89 LYS A C 1
ATOM 710 O O . LYS A 1 89 ? -12.206 9.206 18.864 1.00 89.50 89 LYS A O 1
ATOM 715 N N . ASP A 1 90 ? -13.544 8.176 20.343 1.00 85.31 90 ASP A N 1
ATOM 716 C CA . ASP A 1 90 ? -14.822 8.596 19.730 1.00 85.31 90 ASP A CA 1
ATOM 717 C C . ASP A 1 90 ? -14.920 10.109 19.485 1.00 85.31 90 ASP A C 1
ATOM 719 O O . ASP A 1 90 ? -15.283 10.523 18.387 1.00 85.31 90 ASP A O 1
ATOM 723 N N . ASN A 1 91 ? -14.358 10.918 20.385 1.00 87.38 91 ASN A N 1
ATOM 724 C CA . ASN A 1 91 ? -14.280 12.384 20.267 1.00 87.38 91 ASN A CA 1
ATOM 725 C C . ASN A 1 91 ? -13.399 12.899 19.105 1.00 87.38 91 ASN A C 1
ATOM 727 O O . ASN A 1 91 ? -13.268 14.105 18.902 1.00 87.38 91 ASN A O 1
ATOM 731 N N . LYS A 1 92 ? -12.725 12.018 18.352 1.00 86.81 92 LYS A N 1
ATOM 732 C CA . LYS A 1 92 ? -11.876 12.382 17.207 1.00 86.81 92 LYS A CA 1
ATOM 733 C C . LYS A 1 92 ? -12.449 11.846 15.900 1.00 86.81 92 LYS A C 1
ATOM 735 O O . LYS A 1 92 ? -12.779 10.671 15.785 1.00 86.81 92 LYS A O 1
ATOM 740 N N . LYS A 1 93 ? -12.418 12.671 14.851 1.00 85.44 93 LYS A N 1
ATOM 741 C CA . LYS A 1 93 ? -12.894 12.312 13.500 1.00 85.44 93 LYS A CA 1
ATOM 742 C C . LYS A 1 93 ? -12.111 11.179 12.819 1.00 85.44 93 LYS A C 1
ATOM 744 O O . LYS A 1 93 ? -12.656 10.461 11.983 1.00 85.44 93 LYS A O 1
ATOM 749 N N . HIS A 1 94 ? -10.825 11.030 13.130 1.00 86.50 94 HIS A N 1
ATOM 750 C CA . HIS A 1 94 ? -9.935 10.084 12.453 1.00 86.50 94 HIS A CA 1
ATOM 751 C C . HIS A 1 94 ? -9.268 9.138 13.442 1.00 86.50 94 HIS A C 1
ATOM 753 O O . HIS A 1 94 ? -8.856 9.555 14.524 1.00 86.50 94 HIS A O 1
ATOM 759 N N . ILE A 1 95 ? -9.126 7.884 13.018 1.00 91.56 95 ILE A N 1
ATOM 760 C CA . ILE A 1 95 ? -8.360 6.854 13.720 1.00 91.56 95 ILE A CA 1
ATOM 761 C C . ILE A 1 95 ? -6.869 7.154 13.545 1.00 91.56 95 ILE A C 1
ATOM 763 O O . ILE A 1 95 ? -6.439 7.590 12.465 1.00 91.56 95 ILE A O 1
ATOM 767 N N . VAL A 1 96 ? -6.098 6.953 14.611 1.00 93.00 96 VAL A N 1
ATOM 768 C CA . VAL A 1 96 ? -4.635 7.045 14.594 1.00 93.00 96 VAL A CA 1
ATOM 769 C C . VAL A 1 96 ? -4.070 5.638 14.743 1.00 93.00 96 VAL A C 1
ATOM 771 O O . VAL A 1 96 ? -4.502 4.888 15.609 1.00 93.00 96 VAL A O 1
ATOM 774 N N . PHE A 1 97 ? -3.094 5.309 13.911 1.00 94.50 97 PHE A N 1
ATOM 775 C CA . PHE A 1 97 ? -2.345 4.063 13.961 1.00 94.50 97 PHE A CA 1
ATOM 776 C C . PHE A 1 97 ? -0.911 4.360 14.383 1.00 94.50 97 PHE A C 1
ATOM 778 O O . PHE A 1 97 ? -0.311 5.324 13.886 1.00 94.50 97 PHE A O 1
ATOM 785 N N . LYS A 1 98 ? -0.373 3.544 15.284 1.00 93.50 98 LYS A N 1
ATOM 786 C CA . LYS A 1 98 ? 1.022 3.591 15.720 1.00 93.50 98 LYS A CA 1
ATOM 787 C C . LYS A 1 98 ? 1.701 2.270 15.413 1.00 93.50 98 LYS A C 1
ATOM 789 O O . LYS A 1 98 ? 1.136 1.220 15.676 1.00 93.50 98 LYS A O 1
ATOM 794 N N . ASP A 1 99 ? 2.901 2.331 14.866 1.00 93.44 99 ASP A N 1
ATOM 795 C CA . ASP A 1 99 ? 3.764 1.173 14.658 1.00 93.44 99 ASP A CA 1
ATOM 796 C C . ASP A 1 99 ? 4.528 0.879 15.957 1.00 93.44 99 ASP A C 1
ATOM 798 O O . ASP A 1 99 ? 5.350 1.693 16.388 1.00 93.44 99 ASP A O 1
ATOM 802 N N . ILE A 1 100 ? 4.236 -0.267 16.578 1.00 92.00 100 ILE A N 1
ATOM 803 C CA . ILE A 1 100 ? 4.765 -0.652 17.895 1.00 92.00 100 ILE A CA 1
ATOM 804 C C . ILE A 1 100 ? 6.281 -0.863 17.819 1.00 92.00 100 ILE A C 1
ATOM 806 O O . ILE A 1 100 ? 7.020 -0.389 18.682 1.00 92.00 100 ILE A O 1
ATOM 810 N N . LYS A 1 101 ? 6.767 -1.521 16.758 1.00 89.38 101 LYS A N 1
ATOM 811 C CA . LYS A 1 101 ? 8.196 -1.833 16.589 1.00 89.38 101 LYS A CA 1
ATOM 812 C C . LYS A 1 101 ? 9.012 -0.556 16.410 1.00 89.38 101 LYS A C 1
ATOM 814 O O . LYS A 1 101 ? 10.061 -0.395 17.026 1.00 89.38 101 LYS A O 1
ATOM 819 N N . ARG A 1 102 ? 8.513 0.378 15.596 1.00 87.00 102 ARG A N 1
ATOM 820 C CA . ARG A 1 102 ? 9.183 1.668 15.360 1.00 87.00 102 ARG A CA 1
ATOM 821 C C . ARG A 1 102 ? 9.115 2.603 16.563 1.00 87.00 102 ARG A C 1
ATOM 823 O O . ARG A 1 102 ? 10.045 3.375 16.775 1.00 87.00 102 ARG A O 1
ATOM 830 N N . GLU A 1 103 ? 8.028 2.559 17.335 1.00 88.62 103 GLU A N 1
ATOM 831 C CA . GLU A 1 103 ? 7.908 3.332 18.575 1.00 88.62 103 GLU A CA 1
ATOM 832 C C . GLU A 1 103 ? 8.922 2.853 19.620 1.00 88.62 103 GLU A C 1
ATOM 834 O O . GLU A 1 103 ? 9.624 3.682 20.195 1.00 88.62 103 GLU A O 1
ATOM 839 N N . GLN A 1 104 ? 9.091 1.536 19.775 1.00 87.50 104 GLN A N 1
ATOM 840 C CA . GLN A 1 104 ? 10.126 0.951 20.638 1.00 87.50 104 GLN A CA 1
ATOM 841 C C . GLN A 1 104 ? 11.551 1.307 20.186 1.00 87.50 104 GLN A C 1
ATOM 843 O O . GLN A 1 104 ? 12.430 1.506 21.017 1.00 87.50 104 GLN A O 1
ATOM 848 N N . GLN A 1 105 ? 11.778 1.445 18.878 1.00 87.88 105 GLN A N 1
ATOM 849 C CA . GLN A 1 105 ? 13.059 1.883 18.306 1.00 87.88 105 GLN A CA 1
ATOM 850 C C . GLN A 1 105 ? 13.297 3.403 18.406 1.00 87.88 105 GLN A C 1
ATOM 852 O O . GLN A 1 105 ? 14.344 3.888 17.980 1.00 87.88 105 GLN A O 1
ATOM 857 N N . GLY A 1 106 ? 12.340 4.178 18.928 1.00 86.31 106 GLY A N 1
ATOM 858 C CA . GLY A 1 106 ? 12.461 5.633 19.047 1.00 86.31 106 GLY A CA 1
ATOM 859 C C . GLY A 1 106 ? 12.378 6.389 17.714 1.00 86.31 106 GLY A C 1
ATOM 860 O O . GLY A 1 106 ? 12.790 7.550 17.629 1.00 86.31 106 GLY A O 1
ATOM 861 N N . GLU A 1 107 ? 11.842 5.781 16.647 1.00 86.12 107 GLU A N 1
ATOM 862 C CA . GLU A 1 107 ? 11.681 6.477 15.369 1.00 86.12 107 GLU A CA 1
ATOM 863 C C . GLU A 1 107 ? 10.642 7.606 15.484 1.00 86.12 107 GLU A C 1
ATOM 865 O O . GLU A 1 107 ? 9.474 7.391 15.810 1.00 86.12 107 GLU A O 1
ATOM 870 N N . LYS A 1 108 ? 11.013 8.825 15.064 1.00 81.19 108 LYS A N 1
ATOM 871 C CA . LYS A 1 108 ? 10.090 9.982 15.021 1.00 81.19 108 LYS A CA 1
ATOM 872 C C . LYS A 1 108 ? 8.855 9.759 14.130 1.00 81.19 108 LYS A C 1
ATOM 874 O O . LYS A 1 108 ? 7.873 10.492 14.237 1.00 81.19 108 LYS A O 1
ATOM 879 N N . LYS A 1 109 ? 8.898 8.796 13.201 1.00 82.00 109 LYS A N 1
ATOM 880 C CA . LYS A 1 109 ? 7.831 8.506 12.226 1.00 82.00 109 LYS A CA 1
ATOM 881 C C . LYS A 1 109 ? 7.164 7.156 12.498 1.00 82.00 109 LYS A C 1
ATOM 883 O O . LYS A 1 109 ? 7.140 6.291 11.632 1.00 82.00 109 LYS A O 1
ATOM 888 N N . CYS A 1 110 ? 6.569 7.014 13.674 1.00 86.62 110 CYS A N 1
ATOM 889 C CA . CYS A 1 110 ? 5.840 5.807 14.071 1.00 86.62 110 CYS A CA 1
ATOM 890 C C . CYS A 1 110 ? 4.308 5.959 14.019 1.00 86.62 110 CYS A C 1
ATOM 892 O O . CYS A 1 110 ? 3.606 4.959 14.086 1.00 86.62 110 CYS A O 1
ATOM 894 N N . LYS A 1 111 ? 3.760 7.179 13.869 1.00 92.19 111 LYS A N 1
ATOM 895 C CA . LYS A 1 111 ? 2.304 7.440 13.962 1.00 92.19 111 LYS A CA 1
ATOM 896 C C . LYS A 1 111 ? 1.720 7.999 12.666 1.00 92.19 111 LYS A C 1
ATOM 898 O O . LYS A 1 111 ? 2.315 8.859 12.007 1.00 92.19 111 LYS A O 1
ATOM 903 N N . THR A 1 112 ? 0.520 7.556 12.299 1.00 91.38 112 THR A N 1
ATOM 904 C CA . THR A 1 112 ? -0.211 8.063 11.129 1.00 91.38 112 THR A CA 1
ATOM 905 C C . THR A 1 112 ? -1.722 8.079 11.348 1.00 91.38 112 THR A C 1
ATOM 907 O O . THR A 1 112 ? -2.261 7.336 12.156 1.00 91.38 112 THR A O 1
ATOM 910 N N . ARG A 1 113 ? -2.427 8.954 10.627 1.00 92.06 113 ARG A N 1
ATOM 911 C CA . ARG A 1 113 ? -3.894 9.068 10.672 1.00 92.06 113 ARG A CA 1
ATOM 912 C C . ARG A 1 113 ? -4.509 8.394 9.456 1.00 92.06 113 ARG A C 1
ATOM 914 O O . ARG A 1 113 ? -3.974 8.536 8.356 1.00 92.06 113 ARG A O 1
ATOM 921 N N . LEU A 1 114 ? -5.694 7.811 9.624 1.00 90.62 114 LEU A N 1
ATOM 922 C CA . LEU A 1 114 ? -6.457 7.212 8.523 1.00 90.62 114 LEU A CA 1
ATOM 923 C C . LEU A 1 114 ? -6.685 8.192 7.361 1.00 90.62 114 LEU A C 1
ATOM 925 O O . LEU A 1 114 ? -6.481 7.837 6.206 1.00 90.62 114 LEU A O 1
ATOM 929 N N . TYR A 1 115 ? -6.996 9.461 7.661 1.00 88.81 115 TYR A N 1
ATOM 930 C CA . TYR A 1 115 ? -7.121 10.522 6.652 1.00 88.81 115 TYR A CA 1
ATOM 931 C C . TYR A 1 115 ? -5.885 10.636 5.760 1.00 88.81 115 TYR A C 1
ATOM 933 O O . TYR A 1 115 ? -6.004 10.749 4.542 1.00 88.81 115 TYR A O 1
ATOM 941 N N . LYS A 1 116 ? -4.701 10.611 6.383 1.00 88.62 116 LYS A N 1
ATOM 942 C CA . LYS A 1 116 ? -3.427 10.725 5.686 1.00 88.62 116 LYS A CA 1
ATOM 943 C C . LYS A 1 116 ? -3.284 9.531 4.750 1.00 88.62 116 LYS A C 1
ATOM 945 O O . LYS A 1 116 ? -3.139 9.715 3.551 1.00 88.62 116 LYS A O 1
ATOM 950 N N . LEU A 1 117 ? -3.442 8.316 5.268 1.00 89.31 117 LEU A N 1
ATOM 951 C CA . LEU A 1 117 ? -3.374 7.091 4.469 1.00 89.31 117 LEU A CA 1
ATOM 952 C C . LEU A 1 117 ? -4.357 7.108 3.288 1.00 89.31 117 LEU A C 1
ATOM 954 O O . LEU A 1 117 ? -3.947 6.829 2.169 1.00 89.31 117 LEU A O 1
ATOM 958 N N . ALA A 1 118 ? -5.598 7.548 3.488 1.00 87.12 118 ALA A N 1
ATOM 959 C CA . ALA A 1 118 ? -6.589 7.682 2.418 1.00 87.12 118 ALA A CA 1
ATOM 960 C C . ALA A 1 118 ? -6.205 8.713 1.332 1.00 87.12 118 ALA A C 1
ATOM 962 O O . ALA A 1 118 ? -6.665 8.617 0.194 1.00 87.12 118 ALA A O 1
ATOM 963 N N . GLN A 1 119 ? -5.367 9.710 1.647 1.00 84.69 119 GLN A N 1
ATOM 964 C CA . GLN A 1 119 ? -4.809 10.618 0.637 1.00 84.69 119 GLN A CA 1
ATOM 965 C C . GLN A 1 119 ? -3.696 9.958 -0.181 1.00 84.69 119 GLN A C 1
ATOM 967 O O . GLN A 1 119 ? -3.632 10.186 -1.393 1.00 84.69 119 GLN A O 1
ATOM 972 N N . PHE A 1 120 ? -2.824 9.182 0.475 1.00 83.19 120 PHE A N 1
ATOM 973 C CA . PHE A 1 120 ? -1.669 8.555 -0.172 1.00 83.19 120 PHE A CA 1
ATOM 974 C C . PHE A 1 120 ? -2.050 7.284 -0.943 1.00 83.19 120 PHE A C 1
ATOM 976 O O . PHE A 1 120 ? -1.481 7.018 -2.000 1.00 83.19 120 PHE A O 1
ATOM 983 N N . PHE A 1 121 ? -3.040 6.531 -0.465 1.00 84.38 121 PHE A N 1
ATOM 984 C CA . PHE A 1 121 ? -3.421 5.225 -0.996 1.00 84.38 121 PHE A CA 1
ATOM 985 C C . PHE A 1 121 ? -4.842 5.262 -1.570 1.00 84.38 121 PHE A C 1
ATOM 987 O O . PHE A 1 121 ? -5.806 5.314 -0.804 1.00 84.38 121 PHE A O 1
ATOM 994 N N . PRO A 1 122 ? -4.999 5.201 -2.909 1.00 81.31 122 PRO A N 1
ATOM 995 C CA . PRO A 1 122 ? -6.309 5.245 -3.562 1.00 81.31 122 PRO A CA 1
ATOM 996 C C . PRO A 1 122 ? -7.279 4.156 -3.091 1.00 81.31 122 PRO A C 1
ATOM 998 O O . PRO A 1 122 ? -8.480 4.387 -3.060 1.00 81.31 122 PRO A O 1
ATOM 1001 N N . GLU A 1 123 ? -6.760 2.996 -2.697 1.00 79.88 123 GLU A N 1
ATOM 1002 C CA . GLU A 1 123 ? -7.541 1.857 -2.197 1.00 79.88 123 GLU A CA 1
ATOM 1003 C C . GLU A 1 123 ? -8.167 2.110 -0.817 1.00 79.88 123 GLU A C 1
ATOM 1005 O O . GLU A 1 123 ? -9.151 1.476 -0.466 1.00 79.88 123 GLU A O 1
ATOM 1010 N N . LEU A 1 124 ? -7.621 3.050 -0.036 1.00 84.88 124 LEU A N 1
ATOM 1011 C CA . LEU A 1 124 ? -8.170 3.443 1.266 1.00 84.88 124 LEU A CA 1
ATOM 1012 C C . LEU A 1 124 ? -9.059 4.690 1.182 1.00 84.88 124 LEU A C 1
ATOM 1014 O O . LEU A 1 124 ? -9.522 5.200 2.202 1.00 84.88 124 LEU A O 1
ATOM 1018 N N . LYS A 1 125 ? -9.288 5.209 -0.028 1.00 83.62 125 LYS A N 1
ATOM 1019 C CA . LYS A 1 125 ? -10.022 6.459 -0.250 1.00 83.62 125 LYS A CA 1
ATOM 1020 C C . LYS A 1 125 ? -11.454 6.391 0.280 1.00 83.62 125 LYS A C 1
ATOM 1022 O O . LYS A 1 125 ? -11.948 7.393 0.800 1.00 83.62 125 LYS A O 1
ATOM 1027 N N . ASP A 1 126 ? -12.076 5.222 0.185 1.00 83.56 126 ASP A N 1
ATOM 1028 C CA . ASP A 1 126 ? -13.459 5.011 0.609 1.00 83.56 126 ASP A CA 1
ATOM 1029 C C . ASP A 1 126 ? -13.577 4.929 2.139 1.00 83.56 126 ASP A C 1
ATOM 1031 O O . ASP A 1 126 ? -14.609 5.292 2.693 1.00 83.56 126 ASP A O 1
ATOM 1035 N N . PHE A 1 127 ? -12.489 4.606 2.847 1.00 85.25 127 PHE A N 1
ATOM 1036 C CA . PHE A 1 127 ? -12.437 4.463 4.309 1.00 85.25 127 PHE A CA 1
ATOM 1037 C C . PHE A 1 127 ? -11.861 5.698 5.017 1.00 85.25 127 PHE A C 1
ATOM 1039 O O . PHE A 1 127 ? -11.193 5.602 6.039 1.00 85.25 127 PHE A O 1
ATOM 1046 N N . LYS A 1 128 ? -12.075 6.899 4.476 1.00 82.31 128 LYS A N 1
ATOM 1047 C CA . LYS A 1 128 ? -11.480 8.142 5.008 1.00 82.31 128 LYS A CA 1
ATOM 1048 C C . LYS A 1 128 ? -11.955 8.510 6.428 1.00 82.31 128 LYS A C 1
ATOM 1050 O O . LYS A 1 128 ? -11.273 9.257 7.142 1.00 82.31 128 LYS A O 1
ATOM 1055 N N . THR A 1 129 ? -13.134 8.040 6.824 1.00 85.44 129 THR A N 1
ATOM 1056 C CA . THR A 1 129 ? -13.791 8.322 8.109 1.00 85.44 129 THR A CA 1
ATOM 1057 C C . THR A 1 129 ? -14.000 7.039 8.906 1.00 85.44 129 THR A C 1
ATOM 1059 O O . THR A 1 129 ? -14.007 5.945 8.346 1.00 85.44 129 THR A O 1
ATOM 1062 N N . LYS A 1 130 ? -14.190 7.187 10.222 1.00 87.56 130 LYS A N 1
ATOM 1063 C CA . LYS A 1 130 ? -14.541 6.076 11.116 1.00 87.56 130 LYS A CA 1
ATOM 1064 C C . LYS A 1 130 ? -15.821 5.372 10.694 1.00 87.56 130 LYS A C 1
ATOM 1066 O O . LYS A 1 130 ? -15.807 4.159 10.575 1.00 87.56 130 LYS A O 1
ATOM 1071 N N . GLU A 1 131 ? -16.862 6.144 10.392 1.00 86.06 131 GLU A N 1
ATOM 1072 C CA . GLU A 1 131 ? -18.143 5.633 9.893 1.00 86.06 131 GLU A CA 1
ATOM 1073 C C . GLU A 1 131 ? -17.957 4.750 8.661 1.00 86.06 131 GLU A C 1
ATOM 1075 O O . GLU A 1 131 ? -18.440 3.627 8.610 1.00 86.06 131 GLU A O 1
ATOM 1080 N N . ASN A 1 132 ? -17.179 5.210 7.678 1.00 86.94 132 ASN A N 1
ATOM 1081 C CA . ASN A 1 132 ? -16.963 4.430 6.464 1.00 86.94 132 ASN A CA 1
ATOM 1082 C C . ASN A 1 132 ? -16.192 3.135 6.740 1.00 86.94 132 ASN A C 1
ATOM 1084 O O . ASN A 1 132 ? -16.451 2.123 6.090 1.00 86.94 132 ASN A O 1
ATOM 1088 N N . LEU A 1 133 ? -15.251 3.169 7.687 1.00 88.19 133 LEU A N 1
ATOM 1089 C CA . LEU A 1 133 ? -14.509 1.988 8.116 1.00 88.19 133 LEU A CA 1
ATOM 1090 C C . LEU A 1 133 ? -15.421 0.999 8.865 1.00 88.19 133 LEU A C 1
ATOM 1092 O O . LEU A 1 133 ? -15.405 -0.188 8.556 1.00 88.19 133 LEU A O 1
ATOM 1096 N N . LEU A 1 134 ? -16.267 1.480 9.779 1.00 89.00 134 LEU A N 1
ATOM 1097 C CA . LEU A 1 134 ? -17.259 0.664 10.489 1.00 89.00 134 LEU A CA 1
ATOM 1098 C C . LEU A 1 134 ? -18.285 0.055 9.531 1.00 89.00 134 LEU A C 1
ATOM 1100 O O . LEU A 1 134 ? -18.576 -1.131 9.623 1.00 89.00 134 LEU A O 1
ATOM 1104 N N . ASN A 1 135 ? -18.760 0.824 8.552 1.00 87.50 135 ASN A N 1
ATOM 1105 C CA . ASN A 1 135 ? -19.663 0.332 7.515 1.00 87.50 135 ASN A CA 1
ATOM 1106 C C . ASN A 1 135 ? -19.020 -0.773 6.668 1.00 87.50 135 ASN A C 1
ATOM 1108 O O . ASN A 1 135 ? -19.705 -1.690 6.228 1.00 87.50 135 ASN A O 1
ATOM 1112 N N . ALA A 1 136 ? -17.710 -0.701 6.418 1.00 86.19 136 ALA A N 1
ATOM 1113 C CA . ALA A 1 136 ? -16.987 -1.761 5.720 1.00 86.19 136 ALA A CA 1
ATOM 1114 C C . ALA A 1 136 ? -16.947 -3.054 6.545 1.00 86.19 136 ALA A C 1
ATOM 1116 O O . ALA A 1 136 ? -17.283 -4.115 6.030 1.00 86.19 136 ALA A O 1
ATOM 1117 N N . ILE A 1 137 ? -16.621 -2.935 7.833 1.00 88.75 137 ILE A N 1
ATOM 1118 C CA . ILE A 1 137 ? -16.588 -4.048 8.790 1.00 88.75 137 ILE A CA 1
ATOM 1119 C C . ILE A 1 137 ? -17.984 -4.679 8.949 1.00 88.75 137 ILE A C 1
ATOM 1121 O O . ILE A 1 137 ? -18.132 -5.898 8.902 1.00 88.75 137 ILE A O 1
ATOM 1125 N N . GLY A 1 138 ? -19.031 -3.855 9.052 1.00 83.62 138 GLY A N 1
ATOM 1126 C CA . GLY A 1 138 ? -20.415 -4.317 9.185 1.00 83.62 138 GLY A CA 1
ATOM 1127 C C . GLY A 1 138 ? -20.911 -5.129 7.984 1.00 83.62 138 GLY A C 1
ATOM 1128 O O . GLY A 1 138 ? -21.668 -6.081 8.160 1.00 83.62 138 GLY A O 1
ATOM 1129 N N . ARG A 1 139 ? -20.445 -4.822 6.763 1.00 81.44 139 ARG A N 1
ATOM 1130 C CA . ARG A 1 139 ? -20.767 -5.624 5.567 1.00 81.44 139 ARG A CA 1
ATOM 1131 C C . ARG A 1 139 ? -20.179 -7.031 5.639 1.00 81.44 139 ARG A C 1
ATOM 1133 O O . ARG A 1 139 ? -20.855 -7.979 5.245 1.00 81.44 139 ARG A O 1
ATOM 1140 N N . ASN A 1 140 ? -18.962 -7.183 6.157 1.00 78.06 140 ASN A N 1
ATOM 1141 C CA . ASN A 1 140 ? -18.341 -8.501 6.308 1.00 78.06 140 ASN A CA 1
ATOM 1142 C C . ASN A 1 140 ? -19.138 -9.371 7.285 1.00 78.06 140 ASN A C 1
ATOM 1144 O O . ASN A 1 140 ? -19.403 -10.532 6.994 1.00 78.06 140 ASN A O 1
ATOM 1148 N N . ASN A 1 141 ? -19.602 -8.778 8.389 1.00 75.25 141 ASN A N 1
ATOM 1149 C CA . ASN A 1 141 ? -20.443 -9.460 9.371 1.00 75.25 141 ASN A CA 1
ATOM 1150 C C . ASN A 1 141 ? -21.757 -9.981 8.744 1.00 75.25 141 ASN A C 1
ATOM 1152 O O . ASN A 1 141 ? -22.118 -11.146 8.885 1.00 75.25 141 ASN A O 1
ATOM 1156 N N . GLN A 1 142 ? -22.430 -9.153 7.936 1.00 65.00 142 GLN A N 1
ATOM 1157 C CA . GLN A 1 142 ? -23.652 -9.562 7.225 1.00 65.00 142 GLN A CA 1
ATOM 1158 C C . GLN A 1 142 ? -23.417 -10.649 6.165 1.00 65.00 142 GLN A C 1
ATOM 1160 O O . GLN A 1 142 ? -24.329 -11.414 5.854 1.00 65.00 142 GLN A O 1
ATOM 1165 N N . SER A 1 143 ? -22.216 -10.706 5.587 1.00 60.19 143 SER A N 1
ATOM 1166 C CA . SER A 1 143 ? -21.862 -11.675 4.544 1.00 60.19 143 SER A CA 1
ATOM 1167 C C . SER A 1 143 ? -21.732 -13.094 5.099 1.00 60.19 143 SER A C 1
ATOM 1169 O O . SER A 1 143 ? -22.116 -14.048 4.426 1.00 60.19 143 SER A O 1
ATOM 1171 N N . ASP A 1 144 ? -21.237 -13.228 6.330 1.00 55.19 144 ASP A N 1
ATOM 1172 C CA . ASP A 1 144 ? -21.072 -14.519 7.005 1.00 55.19 144 ASP A CA 1
ATOM 1173 C C . ASP A 1 144 ? -22.365 -15.042 7.623 1.00 55.19 144 ASP A C 1
ATOM 1175 O O . ASP A 1 144 ? -22.671 -16.226 7.500 1.00 55.19 144 ASP A O 1
ATOM 1179 N N . ASN A 1 145 ? -23.194 -14.153 8.178 1.00 56.00 145 ASN A N 1
ATOM 1180 C CA . ASN A 1 145 ? -24.512 -14.535 8.697 1.00 56.00 145 ASN A CA 1
ATOM 1181 C C . ASN A 1 145 ? -25.436 -15.133 7.617 1.00 56.00 145 ASN A C 1
ATOM 1183 O O . ASN A 1 145 ? -26.372 -15.861 7.931 1.00 56.00 145 ASN A O 1
ATOM 1187 N N . ARG A 1 146 ? -25.183 -14.845 6.332 1.00 51.81 146 ARG A N 1
ATOM 1188 C CA . ARG A 1 146 ? -25.892 -15.474 5.202 1.00 51.81 146 ARG A CA 1
ATOM 1189 C C . ARG A 1 146 ? -25.333 -16.842 4.809 1.00 51.81 146 ARG A C 1
ATOM 1191 O O . ARG A 1 146 ? -26.015 -17.575 4.102 1.00 51.81 146 ARG A O 1
ATOM 1198 N N . ARG A 1 147 ? -24.103 -17.172 5.213 1.00 51.44 147 ARG A N 1
ATOM 1199 C CA . ARG A 1 147 ? -23.445 -18.458 4.925 1.00 51.44 147 ARG A CA 1
ATOM 1200 C C . ARG A 1 147 ? -23.726 -19.508 5.996 1.00 51.44 147 ARG A C 1
ATOM 1202 O O . ARG A 1 147 ? -23.778 -20.685 5.663 1.00 51.44 147 ARG A O 1
ATOM 1209 N N . HIS A 1 148 ? -23.979 -19.087 7.234 1.00 45.62 148 HIS A N 1
ATOM 1210 C CA . HIS A 1 148 ? -24.362 -19.971 8.333 1.00 45.62 148 HIS A CA 1
ATOM 1211 C C . HIS A 1 148 ? -25.485 -19.336 9.166 1.00 45.62 148 HIS A C 1
ATOM 1213 O O . HIS A 1 148 ? -25.202 -18.484 10.009 1.00 45.62 148 HIS A O 1
ATOM 1219 N N . PRO A 1 149 ? -26.760 -19.722 8.963 1.00 41.16 149 PRO A N 1
ATOM 1220 C CA . PRO A 1 149 ? -27.812 -19.349 9.894 1.00 41.16 149 PRO A CA 1
ATOM 1221 C C . PRO A 1 149 ? -27.571 -20.128 11.190 1.00 41.16 149 PRO A C 1
ATOM 1223 O O . PRO A 1 149 ? -27.716 -21.348 11.230 1.00 41.16 149 PRO A O 1
ATOM 1226 N N . VAL A 1 150 ? -27.140 -19.437 12.243 1.00 43.88 150 VAL A N 1
ATOM 1227 C CA . VAL A 1 150 ? -26.945 -20.043 13.563 1.00 43.88 150 VAL A CA 1
ATOM 1228 C C . VAL A 1 150 ? -28.309 -20.476 14.102 1.00 43.88 150 VAL A C 1
ATOM 1230 O O . VAL A 1 150 ? -29.149 -19.647 14.443 1.00 43.88 150 VAL A O 1
ATOM 1233 N N . THR A 1 151 ? -28.535 -21.788 14.183 1.00 40.25 151 THR A N 1
ATOM 1234 C CA . THR A 1 151 ? -29.592 -22.372 15.008 1.00 40.25 151 THR A CA 1
ATOM 1235 C C . THR A 1 151 ? -29.172 -22.228 16.466 1.00 40.25 151 THR A C 1
ATOM 1237 O O . THR A 1 151 ? -28.336 -22.983 16.960 1.00 40.25 151 THR A O 1
ATOM 1240 N N . THR A 1 152 ? -29.720 -21.232 17.156 1.00 41.09 152 THR A N 1
ATOM 1241 C CA . THR A 1 152 ? -29.566 -21.074 18.603 1.00 41.09 152 THR A CA 1
ATOM 1242 C C . THR A 1 152 ? -30.313 -22.202 19.314 1.00 41.09 152 THR A C 1
ATOM 1244 O O . THR A 1 152 ? -31.498 -22.086 19.610 1.00 41.09 152 THR A O 1
ATOM 1247 N N . SER A 1 153 ? -29.626 -23.307 19.598 1.00 37.66 153 SER A N 1
ATOM 1248 C CA . SER A 1 153 ? -30.005 -24.208 20.685 1.00 37.66 153 SER A CA 1
ATOM 1249 C C . SER A 1 153 ? -29.106 -23.904 21.877 1.00 37.66 153 SER A C 1
ATOM 1251 O O . SER A 1 153 ? -27.886 -24.038 21.779 1.00 37.66 153 SER A O 1
ATOM 1253 N N . TYR A 1 154 ? -29.733 -23.460 22.966 1.00 41.22 154 TYR A N 1
ATOM 1254 C CA . TYR A 1 154 ? -29.159 -23.225 24.289 1.00 41.22 154 TYR A CA 1
ATOM 1255 C C . TYR A 1 154 ? -27.979 -24.157 24.610 1.00 41.22 154 TYR A C 1
ATOM 1257 O O . TYR A 1 154 ? -28.161 -25.369 24.739 1.00 41.22 154 TYR A O 1
ATOM 1265 N N . ARG A 1 155 ? -26.786 -23.587 24.815 1.00 37.06 155 ARG A N 1
ATOM 1266 C CA . ARG A 1 155 ? -25.750 -24.228 25.624 1.00 37.06 155 ARG A CA 1
ATOM 1267 C C . ARG A 1 155 ? -24.998 -23.187 26.446 1.00 37.06 155 ARG A C 1
ATOM 1269 O O . ARG A 1 155 ? -24.609 -22.141 25.944 1.00 37.06 155 ARG A O 1
ATOM 1276 N N . ASP A 1 156 ? -24.900 -23.542 27.713 1.00 36.94 156 ASP A N 1
ATOM 1277 C CA . ASP A 1 156 ? -24.441 -22.813 28.886 1.00 36.94 156 ASP A CA 1
ATOM 1278 C C . ASP A 1 156 ? -23.018 -22.232 28.775 1.00 36.94 156 ASP A C 1
ATOM 1280 O O . ASP A 1 156 ? -22.138 -22.812 28.130 1.00 36.94 156 ASP A O 1
ATOM 1284 N N . GLU A 1 157 ? -22.812 -21.083 29.423 1.00 48.31 157 GLU A N 1
ATOM 1285 C CA . GLU A 1 157 ? -21.554 -20.339 29.489 1.00 48.31 157 GLU A CA 1
ATOM 1286 C C . GLU A 1 157 ? -20.531 -21.079 30.364 1.00 48.31 157 GLU A C 1
ATOM 1288 O O . GLU A 1 157 ? -20.674 -21.198 31.577 1.00 48.31 157 GLU A O 1
ATOM 1293 N N . SER A 1 158 ? -19.412 -21.485 29.764 1.00 43.25 158 SER A N 1
ATOM 1294 C CA . SER A 1 158 ? -18.152 -21.587 30.498 1.00 43.25 158 SER A CA 1
ATOM 1295 C C . SER A 1 158 ? -17.052 -20.916 29.684 1.00 43.25 158 SER A C 1
ATOM 1297 O O . SER A 1 158 ? -17.056 -20.922 28.452 1.00 43.25 158 SER A O 1
ATOM 1299 N N . THR A 1 159 ? -16.140 -20.278 30.401 1.00 47.75 159 THR A N 1
ATOM 1300 C CA . THR A 1 159 ? -15.099 -19.313 30.018 1.00 47.75 159 THR A CA 1
ATOM 1301 C C . THR A 1 159 ? -13.993 -19.864 29.098 1.00 47.75 159 THR A C 1
ATOM 1303 O O . THR A 1 159 ? -12.811 -19.581 29.279 1.00 47.75 159 THR A O 1
ATOM 1306 N N . VAL A 1 160 ? -14.368 -20.633 28.075 1.00 46.56 160 VAL A N 1
ATOM 1307 C CA . VAL A 1 160 ? -13.473 -21.260 27.088 1.00 46.56 160 VAL A CA 1
ATOM 1308 C C . VAL A 1 160 ? -13.746 -20.752 25.659 1.00 46.56 160 VAL A C 1
ATOM 1310 O O . VAL A 1 160 ? -12.840 -20.753 24.832 1.00 46.56 160 VAL A O 1
ATOM 1313 N N . GLY A 1 161 ? -14.941 -20.218 25.369 1.00 44.72 161 GLY A N 1
ATOM 1314 C CA . GLY A 1 161 ? -15.358 -19.857 24.001 1.00 44.72 161 GLY A CA 1
ATOM 1315 C C . GLY A 1 161 ? -14.632 -18.662 23.366 1.00 44.72 161 GLY A C 1
ATOM 1316 O O . GLY A 1 161 ? -14.306 -18.697 22.182 1.00 44.72 161 GLY A O 1
ATOM 1317 N N . ALA A 1 162 ? -14.298 -17.628 24.146 1.00 47.72 162 ALA A N 1
ATOM 1318 C CA . ALA A 1 162 ? -13.693 -16.411 23.594 1.00 47.72 162 ALA A CA 1
ATOM 1319 C C . ALA A 1 162 ? -12.284 -16.651 23.024 1.00 47.72 162 ALA A C 1
ATOM 1321 O O . ALA A 1 162 ? -11.921 -16.075 22.001 1.00 47.72 162 ALA A O 1
ATOM 1322 N N . ASN A 1 163 ? -11.494 -17.523 23.662 1.00 50.94 163 ASN A N 1
ATOM 1323 C CA . ASN A 1 163 ? -10.143 -17.838 23.200 1.00 50.94 163 ASN A CA 1
ATOM 1324 C C . ASN A 1 163 ? -10.171 -18.719 21.948 1.00 50.94 163 ASN A C 1
ATOM 1326 O O . ASN A 1 163 ? -9.378 -18.489 21.042 1.00 50.94 163 ASN A O 1
ATOM 1330 N N . THR A 1 164 ? -11.092 -19.681 21.855 1.00 54.84 164 THR A N 1
ATOM 1331 C CA . THR A 1 164 ? -11.198 -20.572 20.690 1.00 54.84 164 THR A CA 1
ATOM 1332 C C . THR A 1 164 ? -11.641 -19.821 19.432 1.00 54.84 164 THR A C 1
ATOM 1334 O O . THR A 1 164 ? -11.037 -20.012 18.380 1.00 54.84 164 THR A O 1
ATOM 1337 N N . GLU A 1 165 ? -12.605 -18.898 19.536 1.00 52.44 165 GLU A N 1
ATOM 1338 C CA . GLU A 1 165 ? -13.013 -18.039 18.410 1.00 52.44 165 GLU A CA 1
ATOM 1339 C C . GLU A 1 165 ? -11.901 -17.066 17.977 1.00 52.44 165 GLU A C 1
ATOM 1341 O O . GLU A 1 165 ? -11.690 -16.852 16.784 1.00 52.44 165 GLU A O 1
ATOM 1346 N N . LEU A 1 166 ? -11.141 -16.500 18.926 1.00 54.47 166 LEU A N 1
ATOM 1347 C CA . LEU A 1 166 ? -9.972 -15.656 18.634 1.00 54.47 166 LEU A CA 1
ATOM 1348 C C . LEU A 1 166 ? -8.822 -16.440 17.980 1.00 54.47 166 LEU A C 1
ATOM 1350 O O . LEU A 1 166 ? -8.139 -15.900 17.108 1.00 54.47 166 LEU A O 1
ATOM 1354 N N . ILE A 1 167 ? -8.604 -17.694 18.388 1.00 58.50 167 ILE A N 1
ATOM 1355 C CA . ILE A 1 167 ? -7.593 -18.588 17.805 1.00 58.50 167 ILE A CA 1
ATOM 1356 C C . ILE A 1 167 ? -7.976 -18.959 16.370 1.00 58.50 167 ILE A C 1
ATOM 1358 O O . ILE A 1 167 ? -7.140 -18.839 15.474 1.00 58.50 167 ILE A O 1
ATOM 1362 N N . ASP A 1 168 ? -9.231 -19.344 16.129 1.00 65.12 168 ASP A N 1
ATOM 1363 C CA . 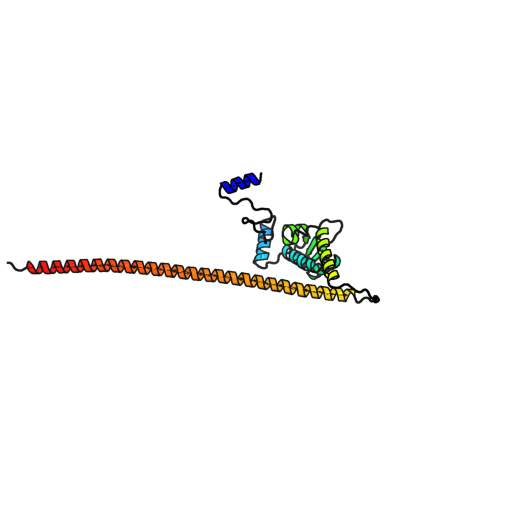ASP A 1 168 ? -9.701 -19.712 14.789 1.00 65.12 168 ASP A CA 1
ATOM 1364 C C . ASP A 1 168 ? -9.639 -18.513 13.825 1.00 65.12 168 ASP A C 1
ATOM 1366 O O . ASP A 1 168 ? -9.130 -18.612 12.705 1.00 65.12 168 ASP A O 1
ATOM 1370 N N . PHE A 1 169 ? -10.008 -17.330 14.316 1.00 58.72 169 PHE A N 1
ATOM 1371 C CA . PHE A 1 169 ? -9.943 -16.072 13.577 1.00 58.72 169 PHE A CA 1
ATOM 1372 C C . PHE A 1 169 ? -8.511 -15.611 13.255 1.00 58.72 169 PHE A C 1
ATOM 1374 O O . PHE A 1 169 ? -8.241 -15.152 12.141 1.00 58.72 169 PHE A O 1
ATOM 1381 N N . ASN A 1 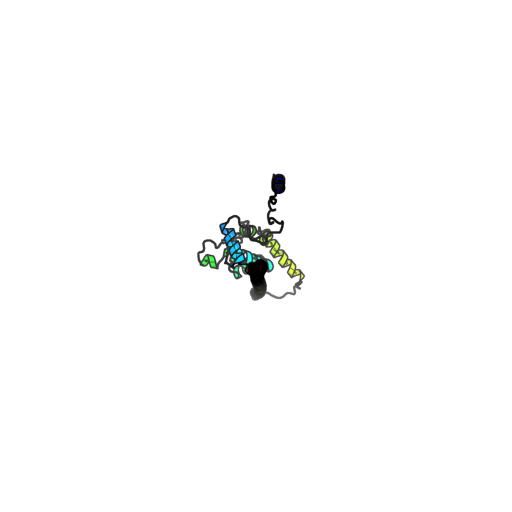170 ? -7.567 -15.759 14.192 1.00 68.12 170 ASN A N 1
ATOM 1382 C CA . ASN A 1 170 ? -6.148 -15.518 13.913 1.00 68.12 170 ASN A CA 1
ATOM 1383 C C . ASN A 1 170 ? -5.606 -16.522 12.883 1.00 68.12 170 ASN A C 1
ATOM 1385 O O . ASN A 1 170 ? -4.838 -16.128 12.006 1.00 68.12 170 ASN A O 1
ATOM 1389 N N . SER A 1 171 ? -6.055 -17.782 12.924 1.00 74.25 171 SER A N 1
ATOM 1390 C CA . SER A 1 171 ? -5.668 -18.799 11.937 1.00 74.25 171 SER A CA 1
ATOM 1391 C C . SER A 1 171 ? -6.146 -18.448 10.522 1.00 74.25 171 SER A C 1
ATOM 1393 O O . SER A 1 171 ? -5.413 -18.617 9.544 1.00 74.25 171 SER A O 1
ATOM 1395 N N . GLU A 1 172 ? -7.365 -17.916 10.386 1.00 75.00 172 GLU A N 1
ATOM 1396 C CA . GLU A 1 172 ? -7.905 -17.465 9.103 1.00 75.00 172 GLU A CA 1
ATOM 1397 C C . GLU A 1 172 ? -7.152 -16.231 8.589 1.00 75.00 172 GLU A C 1
ATOM 1399 O O . GLU A 1 172 ? -6.860 -16.115 7.392 1.00 75.00 172 GLU A O 1
ATOM 1404 N N . PHE A 1 173 ? -6.766 -15.343 9.507 1.00 74.81 173 PHE A N 1
ATOM 1405 C CA . PHE A 1 173 ? -5.933 -14.188 9.207 1.00 74.81 173 PHE A CA 1
ATOM 1406 C C . PHE A 1 173 ? -4.540 -14.575 8.692 1.00 74.81 173 PHE A C 1
ATOM 1408 O O . PHE A 1 173 ? -4.100 -14.019 7.682 1.00 74.81 173 PHE A O 1
ATOM 1415 N N . GLU A 1 174 ? -3.870 -15.540 9.322 1.00 74.75 174 GLU A N 1
ATOM 1416 C CA . GLU A 1 174 ? -2.563 -16.046 8.879 1.00 74.75 174 GLU A CA 1
ATOM 1417 C C . GLU A 1 174 ? -2.650 -16.682 7.490 1.00 74.75 174 GLU A C 1
ATOM 1419 O O . GLU A 1 174 ? -1.951 -16.247 6.573 1.00 74.75 174 GLU A O 1
ATOM 1424 N N . LYS A 1 175 ? -3.611 -17.592 7.273 1.00 79.19 175 LYS A N 1
ATOM 1425 C CA . LYS A 1 175 ? -3.863 -18.203 5.953 1.00 79.19 175 LYS A CA 1
ATOM 1426 C C . LYS A 1 175 ? -4.118 -17.148 4.878 1.00 79.19 175 LYS A C 1
ATOM 1428 O O . LYS A 1 175 ? -3.657 -17.268 3.741 1.00 79.19 175 LYS A O 1
ATOM 1433 N N . TYR A 1 176 ? -4.883 -16.106 5.205 1.00 74.56 176 TYR A N 1
ATOM 1434 C CA . TYR A 1 176 ? -5.120 -15.001 4.285 1.00 74.56 176 TYR A CA 1
ATOM 1435 C C . TYR A 1 176 ? -3.833 -14.210 4.007 1.00 74.56 176 TYR A C 1
ATOM 1437 O O . TYR A 1 176 ? -3.579 -13.878 2.845 1.00 74.56 176 TYR A O 1
ATOM 1445 N N . SER A 1 177 ? -3.031 -13.912 5.035 1.00 72.56 177 SER A N 1
ATOM 1446 C CA . SER A 1 177 ? -1.755 -13.210 4.874 1.00 72.56 177 SER A CA 1
ATOM 1447 C C . SER A 1 177 ? -0.817 -13.979 3.951 1.00 72.56 177 SER A C 1
ATOM 1449 O O . SER A 1 177 ? -0.323 -13.389 2.992 1.00 72.56 177 SER A O 1
ATOM 1451 N N . ASP A 1 178 ? -0.669 -15.286 4.161 1.00 79.62 178 ASP A N 1
ATOM 1452 C CA . ASP A 1 178 ? 0.199 -16.149 3.357 1.00 79.62 178 ASP A CA 1
ATOM 1453 C C . ASP A 1 178 ? -0.200 -16.153 1.881 1.00 79.62 178 ASP A C 1
ATOM 1455 O O . ASP A 1 178 ? 0.651 -16.026 1.000 1.00 79.62 178 ASP A O 1
ATOM 1459 N N . ARG A 1 179 ? -1.506 -16.219 1.582 1.00 79.75 179 ARG A N 1
ATOM 1460 C CA . ARG A 1 179 ? -1.994 -16.121 0.194 1.00 79.75 179 ARG A CA 1
ATOM 1461 C C . ARG A 1 179 ? -1.636 -14.781 -0.444 1.00 79.75 179 ARG A C 1
ATOM 1463 O O . ARG A 1 179 ? -1.176 -14.756 -1.580 1.00 79.75 179 ARG A O 1
ATOM 1470 N N . VAL A 1 180 ? -1.826 -13.670 0.270 1.00 74.00 180 VAL A N 1
ATOM 1471 C CA . VAL A 1 180 ? -1.505 -12.330 -0.254 1.00 74.00 180 VAL A CA 1
ATOM 1472 C C . VAL A 1 180 ? -0.007 -12.163 -0.480 1.00 74.00 180 VAL A C 1
ATOM 1474 O O . VAL A 1 180 ? 0.405 -11.585 -1.490 1.00 74.00 180 VAL A O 1
ATOM 1477 N N . ASP A 1 181 ? 0.803 -12.657 0.451 1.00 75.69 181 ASP A N 1
ATOM 1478 C CA . ASP A 1 181 ? 2.255 -12.561 0.377 1.00 75.69 181 ASP A CA 1
ATOM 1479 C C . ASP A 1 181 ? 2.789 -13.445 -0.768 1.00 75.69 181 ASP A C 1
ATOM 1481 O O . ASP A 1 181 ? 3.653 -13.000 -1.531 1.00 75.69 181 ASP A O 1
ATOM 1485 N N . LYS A 1 182 ? 2.181 -14.619 -0.995 1.00 82.69 182 LYS A N 1
ATOM 1486 C CA . LYS A 1 182 ? 2.431 -15.477 -2.163 1.00 82.69 182 LYS A CA 1
ATOM 1487 C C . LYS A 1 182 ? 2.067 -14.791 -3.483 1.00 82.69 182 LYS A C 1
ATOM 1489 O O . LYS A 1 182 ? 2.927 -14.671 -4.352 1.00 82.69 182 LYS A O 1
ATOM 1494 N N . GLU A 1 183 ? 0.854 -14.252 -3.619 1.00 79.31 183 GLU A N 1
ATOM 1495 C CA . GLU A 1 183 ? 0.447 -13.512 -4.828 1.00 79.31 183 GLU A CA 1
ATOM 1496 C C . GLU A 1 183 ? 1.367 -12.310 -5.110 1.00 79.31 183 GLU A C 1
ATOM 1498 O O . GLU A 1 183 ? 1.597 -11.917 -6.257 1.00 79.31 183 GLU A O 1
ATOM 1503 N N . ARG A 1 184 ? 1.881 -11.664 -4.056 1.00 72.88 184 ARG A N 1
ATOM 1504 C CA . ARG A 1 184 ? 2.838 -10.562 -4.184 1.00 72.88 184 ARG A CA 1
ATOM 1505 C C . ARG A 1 184 ? 4.196 -11.050 -4.675 1.00 72.88 184 ARG A C 1
ATOM 1507 O O . ARG A 1 184 ? 4.776 -10.381 -5.530 1.00 72.88 184 ARG A O 1
ATOM 1514 N N . ALA A 1 185 ? 4.693 -12.165 -4.145 1.00 77.00 185 ALA A N 1
ATOM 1515 C CA . ALA A 1 185 ? 5.939 -12.775 -4.589 1.00 77.00 185 ALA A CA 1
ATOM 1516 C C . ALA A 1 185 ? 5.854 -13.192 -6.065 1.00 77.00 185 ALA A C 1
ATOM 1518 O O . ALA A 1 185 ? 6.757 -12.874 -6.835 1.00 77.00 185 ALA A O 1
ATOM 1519 N N . GLU A 1 186 ? 4.737 -13.792 -6.475 1.00 83.12 186 GLU A N 1
ATOM 1520 C CA . GLU A 1 186 ? 4.474 -14.178 -7.865 1.00 83.12 186 GLU A CA 1
ATOM 1521 C C . GLU A 1 186 ? 4.454 -12.962 -8.800 1.00 83.12 186 GLU A C 1
ATOM 1523 O O . GLU A 1 186 ? 5.196 -12.934 -9.780 1.00 83.12 186 GLU A O 1
ATOM 1528 N N . ARG A 1 187 ? 3.709 -11.898 -8.457 1.00 78.56 187 ARG A N 1
ATOM 1529 C CA . ARG A 1 187 ? 3.706 -10.649 -9.247 1.00 78.56 187 ARG A CA 1
ATOM 1530 C C . ARG A 1 187 ? 5.092 -10.010 -9.353 1.00 78.56 187 ARG A C 1
ATOM 1532 O O . ARG A 1 187 ? 5.443 -9.473 -10.401 1.00 78.56 187 ARG A O 1
ATOM 1539 N N . ALA A 1 188 ? 5.880 -10.040 -8.278 1.00 76.81 188 ALA A N 1
ATOM 1540 C CA . ALA A 1 188 ? 7.243 -9.515 -8.296 1.00 76.81 188 ALA A CA 1
ATOM 1541 C C . ALA A 1 188 ? 8.164 -10.362 -9.192 1.00 76.81 188 ALA A C 1
ATOM 1543 O O . ALA A 1 188 ? 8.934 -9.800 -9.971 1.00 76.81 188 ALA A O 1
ATOM 1544 N N . ALA A 1 189 ? 8.054 -11.691 -9.123 1.00 82.94 189 ALA A N 1
ATOM 1545 C CA . ALA A 1 189 ? 8.802 -12.612 -9.972 1.00 82.94 189 ALA A CA 1
ATOM 1546 C C . ALA A 1 189 ? 8.451 -12.416 -11.456 1.00 82.94 189 ALA A C 1
ATOM 1548 O O . ALA A 1 189 ? 9.348 -12.290 -12.293 1.00 82.94 189 ALA A O 1
ATOM 1549 N N . GLU A 1 190 ? 7.165 -12.283 -11.780 1.00 85.12 190 GLU A N 1
ATOM 1550 C CA . GLU A 1 190 ? 6.696 -12.018 -13.142 1.00 85.12 190 GLU A CA 1
ATOM 1551 C C . GLU A 1 190 ? 7.237 -10.686 -13.686 1.00 85.12 190 GLU A C 1
ATOM 1553 O O . GLU A 1 190 ? 7.728 -10.626 -14.815 1.00 85.12 190 GLU A O 1
ATOM 1558 N N . GLU A 1 191 ? 7.245 -9.624 -12.873 1.00 79.56 191 GLU A N 1
ATOM 1559 C CA . GLU A 1 191 ? 7.817 -8.335 -13.275 1.00 79.56 191 GLU A CA 1
ATOM 1560 C C . GLU A 1 191 ? 9.330 -8.437 -13.537 1.00 79.56 191 GLU A C 1
ATOM 1562 O O . GLU A 1 191 ? 9.835 -7.846 -14.496 1.00 79.56 191 GLU A O 1
ATOM 1567 N N . THR A 1 192 ? 10.068 -9.209 -12.731 1.00 85.19 192 THR A N 1
ATOM 1568 C CA . THR A 1 192 ? 11.502 -9.443 -12.974 1.00 85.19 192 THR A CA 1
ATOM 1569 C C . THR A 1 192 ? 11.756 -10.253 -14.241 1.00 85.19 192 THR A C 1
ATOM 1571 O O . THR A 1 192 ? 12.621 -9.873 -15.030 1.00 85.19 192 THR A O 1
ATOM 1574 N N . ALA A 1 193 ? 10.965 -11.300 -14.489 1.00 88.25 193 ALA A N 1
ATOM 1575 C CA . ALA A 1 193 ? 11.056 -12.102 -15.704 1.00 88.25 193 ALA A CA 1
ATOM 1576 C C . ALA A 1 193 ? 10.750 -11.261 -16.950 1.00 88.25 193 ALA A C 1
ATOM 1578 O O . ALA A 1 193 ? 11.456 -11.356 -17.952 1.00 88.25 193 ALA A O 1
ATOM 1579 N N . ARG A 1 194 ? 9.748 -10.378 -16.875 1.00 89.69 194 ARG A N 1
ATOM 1580 C CA . ARG A 1 194 ? 9.429 -9.442 -17.957 1.00 89.69 194 ARG A CA 1
ATOM 1581 C C . ARG A 1 194 ? 10.595 -8.503 -18.264 1.00 89.69 194 ARG A C 1
ATOM 1583 O O . ARG A 1 194 ? 10.928 -8.321 -19.429 1.00 89.69 194 ARG A O 1
ATOM 1590 N N . ARG A 1 195 ? 11.234 -7.926 -17.241 1.00 85.19 195 ARG A N 1
ATOM 1591 C CA . ARG A 1 195 ? 12.400 -7.043 -17.435 1.00 85.19 195 ARG A CA 1
ATOM 1592 C C . ARG A 1 195 ? 13.588 -7.772 -18.053 1.00 85.19 195 ARG A C 1
ATOM 1594 O O . ARG A 1 195 ? 14.303 -7.167 -18.842 1.00 85.19 195 ARG A O 1
ATOM 1601 N N . LEU A 1 196 ? 13.791 -9.040 -17.694 1.00 89.06 196 LEU A N 1
ATOM 1602 C CA . LEU A 1 196 ? 14.841 -9.862 -18.287 1.00 89.06 196 LEU A CA 1
ATOM 1603 C C . LEU A 1 196 ? 14.566 -10.096 -19.778 1.00 89.06 196 LEU A C 1
ATOM 1605 O O . LEU A 1 196 ? 15.421 -9.785 -20.595 1.00 89.06 196 LEU A O 1
ATOM 1609 N N . ARG A 1 197 ? 13.335 -10.491 -20.138 1.00 88.88 197 ARG A N 1
ATOM 1610 C CA . ARG A 1 197 ? 12.916 -10.647 -21.544 1.00 88.88 197 ARG A CA 1
ATOM 1611 C C . ARG A 1 197 ? 13.094 -9.361 -22.352 1.00 88.88 197 ARG A C 1
ATOM 1613 O O . ARG A 1 197 ? 13.682 -9.396 -23.422 1.00 88.88 197 ARG A O 1
ATOM 1620 N N . GLU A 1 198 ? 12.652 -8.220 -21.817 1.00 89.31 198 GLU A N 1
ATOM 1621 C CA . GLU A 1 198 ? 12.838 -6.914 -22.471 1.00 89.31 198 GLU A CA 1
ATOM 1622 C C . GLU A 1 198 ? 14.328 -6.545 -22.630 1.00 89.31 198 GLU A C 1
ATOM 1624 O O . GLU A 1 198 ? 14.691 -5.823 -23.559 1.00 89.31 198 GLU A O 1
ATOM 1629 N N . SER A 1 199 ? 15.204 -7.007 -21.732 1.00 86.62 199 SER A N 1
ATOM 1630 C CA . SER A 1 199 ? 16.654 -6.813 -21.846 1.00 86.62 199 SER A CA 1
ATOM 1631 C C . SER A 1 199 ? 17.263 -7.713 -22.921 1.00 86.62 199 SER A C 1
ATOM 1633 O O . SER A 1 199 ? 18.035 -7.227 -23.745 1.00 86.62 199 SER A O 1
ATOM 1635 N N . ASP A 1 200 ? 16.886 -8.991 -22.942 1.00 91.12 200 ASP A N 1
ATOM 1636 C CA . ASP A 1 200 ? 17.366 -9.971 -23.920 1.00 91.12 200 ASP A CA 1
ATOM 1637 C C . ASP A 1 200 ? 16.928 -9.593 -25.341 1.00 91.12 200 ASP A C 1
ATOM 1639 O O . ASP A 1 200 ? 17.724 -9.650 -26.277 1.00 91.12 200 ASP A O 1
ATOM 1643 N N . GLU A 1 201 ? 15.685 -9.131 -25.509 1.00 92.31 201 GLU A N 1
ATOM 1644 C CA . GLU A 1 201 ? 15.171 -8.631 -26.790 1.00 92.31 201 GLU A CA 1
ATOM 1645 C C . GLU A 1 201 ? 15.985 -7.437 -27.304 1.00 92.31 201 GLU A C 1
ATOM 1647 O O . GLU A 1 201 ? 16.357 -7.401 -28.479 1.00 92.31 201 GLU A O 1
ATOM 1652 N N . ARG A 1 202 ? 16.322 -6.481 -26.427 1.00 90.31 202 ARG A N 1
ATOM 1653 C CA . ARG A 1 202 ? 17.166 -5.331 -26.794 1.00 90.31 202 ARG A CA 1
ATOM 1654 C C . ARG A 1 202 ? 18.568 -5.755 -27.201 1.00 90.31 202 ARG A C 1
ATOM 1656 O O . ARG A 1 202 ? 19.132 -5.162 -28.117 1.00 90.31 202 ARG A O 1
ATOM 1663 N N . GLU A 1 203 ? 19.136 -6.743 -26.521 1.00 88.81 203 GLU A N 1
ATOM 1664 C CA . GLU A 1 203 ? 20.462 -7.256 -26.854 1.00 88.81 203 GLU A CA 1
ATOM 1665 C C . GLU A 1 203 ? 20.452 -7.962 -28.214 1.00 88.81 203 GLU A C 1
ATOM 1667 O O . GLU A 1 203 ? 21.281 -7.674 -29.078 1.00 88.81 203 GLU A O 1
ATOM 1672 N N . GLN A 1 204 ? 19.447 -8.801 -28.475 1.00 91.12 204 GLN A N 1
ATOM 1673 C CA . GLN A 1 204 ? 19.273 -9.427 -29.787 1.00 91.12 204 GLN A CA 1
ATOM 1674 C C . GLN A 1 204 ? 19.074 -8.397 -30.902 1.00 91.12 204 GLN A C 1
ATOM 1676 O O . GLN A 1 204 ? 19.593 -8.572 -32.008 1.00 91.12 204 GLN A O 1
ATOM 1681 N N . GLU A 1 205 ? 18.338 -7.318 -30.636 1.00 92.00 205 GLU A N 1
ATOM 1682 C CA . GLU A 1 205 ? 18.160 -6.235 -31.597 1.00 92.00 205 GLU A CA 1
ATOM 1683 C C . GLU A 1 205 ? 19.490 -5.531 -31.902 1.00 92.00 205 GLU A C 1
ATOM 1685 O O . GLU A 1 205 ? 19.807 -5.340 -33.078 1.00 92.00 205 GLU A O 1
ATOM 1690 N N . ARG A 1 206 ? 20.319 -5.247 -30.886 1.00 91.88 206 ARG A N 1
ATOM 1691 C CA . ARG A 1 206 ? 21.675 -4.696 -31.076 1.00 91.88 206 ARG A CA 1
ATOM 1692 C C . ARG A 1 206 ? 22.518 -5.596 -31.971 1.00 91.88 206 ARG A C 1
ATOM 1694 O O . ARG A 1 206 ? 22.984 -5.132 -33.013 1.00 91.88 206 ARG A O 1
ATOM 1701 N N . ILE A 1 207 ? 22.606 -6.886 -31.649 1.00 92.56 207 ILE A N 1
ATOM 1702 C CA . ILE A 1 207 ? 23.361 -7.868 -32.442 1.00 92.56 207 ILE A CA 1
ATOM 1703 C C . ILE A 1 207 ? 22.863 -7.889 -33.895 1.00 92.56 207 ILE A C 1
ATOM 1705 O O . ILE A 1 207 ? 23.660 -7.838 -34.835 1.00 92.56 207 ILE A O 1
ATOM 1709 N N . ARG A 1 208 ? 21.541 -7.902 -34.118 1.00 92.56 208 ARG A N 1
ATOM 1710 C CA . ARG A 1 208 ? 20.967 -7.857 -35.475 1.00 92.56 208 ARG A CA 1
ATOM 1711 C C . ARG A 1 208 ? 21.332 -6.571 -36.210 1.00 92.56 208 ARG A C 1
ATOM 1713 O O . ARG A 1 208 ? 21.636 -6.621 -37.402 1.00 92.56 208 ARG A O 1
ATOM 1720 N N . THR A 1 209 ? 21.292 -5.419 -35.542 1.00 91.12 209 THR A N 1
ATOM 1721 C CA . THR A 1 209 ? 21.668 -4.142 -36.166 1.00 91.12 209 THR A CA 1
ATOM 1722 C C . THR A 1 209 ? 23.146 -4.106 -36.542 1.00 91.12 209 THR A C 1
ATOM 1724 O O . THR A 1 209 ? 23.461 -3.711 -37.663 1.00 91.12 209 THR A O 1
ATOM 1727 N N . GLU A 1 210 ? 24.034 -4.605 -35.682 1.00 91.25 210 GLU A N 1
ATOM 1728 C CA . GLU A 1 210 ? 25.475 -4.694 -35.943 1.00 91.25 210 GLU A CA 1
ATOM 1729 C C . GLU A 1 210 ? 25.801 -5.655 -37.092 1.00 91.25 210 GLU A C 1
ATOM 1731 O O . GLU A 1 210 ? 26.631 -5.358 -37.954 1.00 91.25 210 GLU A O 1
ATOM 1736 N N . GLN A 1 211 ? 25.107 -6.791 -37.176 1.00 91.56 211 GLN A N 1
ATOM 1737 C CA . GLN A 1 211 ? 25.255 -7.705 -38.308 1.00 91.56 211 GLN A CA 1
ATOM 1738 C C . GLN A 1 211 ? 24.805 -7.053 -39.621 1.00 91.56 211 GLN A C 1
ATOM 1740 O O . GLN A 1 211 ? 25.488 -7.174 -40.641 1.00 91.56 211 GLN A O 1
ATOM 1745 N N . ARG A 1 212 ? 23.686 -6.316 -39.610 1.00 89.75 212 ARG A N 1
ATOM 1746 C CA . ARG A 1 212 ? 23.183 -5.598 -40.794 1.00 89.75 212 ARG A CA 1
ATOM 1747 C C . ARG A 1 212 ? 24.136 -4.495 -41.248 1.00 89.75 212 ARG A C 1
ATOM 1749 O O . ARG A 1 212 ? 24.354 -4.353 -42.455 1.00 89.75 212 ARG A O 1
ATOM 1756 N N . THR A 1 213 ? 24.710 -3.722 -40.327 1.00 88.38 213 THR A N 1
ATOM 1757 C CA . THR A 1 213 ? 25.702 -2.689 -40.669 1.00 88.38 213 THR A CA 1
ATOM 1758 C C . THR A 1 213 ? 26.979 -3.323 -41.211 1.00 88.38 213 THR A C 1
ATOM 1760 O O . THR A 1 213 ? 27.462 -2.894 -42.257 1.00 88.38 213 THR A O 1
ATOM 1763 N N . SER A 1 214 ? 27.460 -4.401 -40.592 1.00 89.06 214 SER A N 1
ATOM 1764 C CA . SER A 1 214 ? 28.640 -5.154 -41.036 1.00 89.06 214 SER A CA 1
ATOM 1765 C C . SER A 1 214 ? 28.461 -5.730 -42.441 1.00 89.06 214 SER A C 1
ATOM 1767 O O . SER A 1 214 ? 29.303 -5.509 -43.313 1.00 89.06 214 SER A O 1
ATOM 1769 N N . GLN A 1 215 ? 27.330 -6.392 -42.716 1.00 87.69 215 GLN A N 1
ATOM 1770 C CA . GLN A 1 215 ? 27.018 -6.883 -44.062 1.00 87.69 215 GLN A CA 1
ATOM 1771 C C . GLN A 1 215 ? 26.926 -5.746 -45.084 1.00 87.69 215 GLN A C 1
ATOM 1773 O O . GLN A 1 215 ? 27.462 -5.864 -46.185 1.00 87.69 215 GLN A O 1
ATOM 1778 N N . SER A 1 216 ? 26.301 -4.623 -44.721 1.00 87.88 216 SER A N 1
ATOM 1779 C CA . SER A 1 216 ? 26.208 -3.451 -45.600 1.00 87.88 216 SER A CA 1
ATOM 1780 C C . SER A 1 216 ? 27.592 -2.887 -45.944 1.00 87.88 216 SER A C 1
ATOM 1782 O O . SER A 1 216 ? 27.847 -2.543 -47.099 1.00 87.88 216 SER A O 1
ATOM 1784 N N . SER A 1 217 ? 28.506 -2.836 -44.972 1.00 87.69 217 SER A N 1
ATOM 1785 C CA . SER A 1 217 ? 29.901 -2.426 -45.169 1.00 87.69 217 SER A CA 1
ATOM 1786 C C . SER A 1 217 ? 30.653 -3.385 -46.094 1.00 87.69 217 SER A C 1
ATOM 1788 O O . SER A 1 217 ? 31.296 -2.936 -47.041 1.00 87.69 217 SER A O 1
ATOM 1790 N N . ILE A 1 218 ? 30.504 -4.701 -45.899 1.00 91.25 218 ILE A N 1
ATOM 1791 C CA . ILE A 1 218 ? 31.096 -5.725 -46.778 1.00 91.25 218 ILE A CA 1
ATOM 1792 C C . ILE A 1 218 ? 30.583 -5.576 -48.215 1.00 91.25 218 ILE A C 1
ATOM 1794 O O . ILE A 1 218 ? 31.370 -5.632 -49.160 1.00 91.25 218 ILE A O 1
ATOM 1798 N N . ILE A 1 219 ? 29.278 -5.351 -48.404 1.00 90.50 219 ILE A N 1
ATOM 1799 C CA . ILE A 1 219 ? 28.685 -5.141 -49.733 1.00 90.50 219 ILE A CA 1
ATOM 1800 C C . ILE A 1 219 ? 29.290 -3.904 -50.411 1.00 90.50 219 ILE A C 1
ATOM 1802 O O . ILE A 1 219 ? 29.610 -3.960 -51.600 1.00 90.50 219 ILE A O 1
ATOM 1806 N N . ARG A 1 220 ? 29.487 -2.801 -49.674 1.00 89.62 220 ARG A N 1
ATOM 1807 C CA . ARG A 1 220 ? 30.136 -1.587 -50.204 1.00 89.62 220 ARG A CA 1
ATOM 1808 C C . ARG A 1 220 ? 31.583 -1.849 -50.614 1.00 89.62 220 ARG A C 1
ATOM 1810 O O . ARG A 1 220 ? 31.962 -1.475 -51.720 1.00 89.62 220 ARG A O 1
ATOM 1817 N N . ILE A 1 221 ? 32.356 -2.534 -49.768 1.00 90.44 221 ILE A N 1
ATOM 1818 C CA . ILE A 1 221 ? 33.750 -2.899 -50.063 1.00 90.44 221 ILE A CA 1
ATOM 1819 C C . ILE A 1 221 ? 33.816 -3.776 -51.320 1.00 90.44 221 ILE A C 1
ATOM 1821 O O . ILE A 1 221 ? 34.579 -3.477 -52.232 1.00 90.44 221 ILE A O 1
ATOM 1825 N N . ARG A 1 222 ? 32.961 -4.802 -51.431 1.00 90.12 222 ARG A N 1
ATOM 1826 C CA . ARG A 1 222 ? 32.905 -5.672 -52.621 1.00 90.12 222 ARG A CA 1
ATOM 1827 C C . ARG A 1 222 ? 32.549 -4.914 -53.899 1.00 90.12 222 ARG A C 1
ATOM 1829 O O . ARG A 1 222 ? 33.120 -5.207 -54.945 1.00 90.12 222 ARG A O 1
ATOM 1836 N N . LYS A 1 223 ? 31.614 -3.958 -53.833 1.00 89.00 223 LYS A N 1
ATOM 1837 C CA . LYS A 1 223 ? 31.290 -3.097 -54.983 1.00 89.00 223 LYS A CA 1
ATOM 1838 C C . LYS A 1 223 ? 32.487 -2.249 -55.404 1.00 89.00 223 LYS A C 1
ATOM 1840 O O . LYS A 1 223 ? 32.734 -2.146 -56.599 1.00 89.00 223 LYS A O 1
ATOM 1845 N N . LYS A 1 224 ? 33.227 -1.692 -54.441 1.00 90.38 224 LYS A N 1
ATOM 1846 C CA . LYS A 1 224 ? 34.422 -0.894 -54.722 1.00 90.38 224 LYS A CA 1
ATOM 1847 C C . LYS A 1 224 ? 35.527 -1.729 -55.372 1.00 90.38 224 LYS A C 1
ATOM 1849 O O . LYS A 1 224 ? 35.936 -1.395 -56.470 1.00 90.38 224 LYS A O 1
ATOM 1854 N N . ILE A 1 225 ? 35.863 -2.888 -54.796 1.00 88.25 225 ILE A N 1
ATOM 1855 C CA . ILE A 1 225 ? 36.831 -3.832 -55.387 1.00 88.25 225 ILE A CA 1
ATOM 1856 C C . ILE A 1 225 ? 36.445 -4.205 -56.828 1.00 88.25 225 ILE A C 1
ATOM 1858 O O . ILE A 1 225 ? 37.305 -4.301 -57.695 1.00 88.25 225 ILE A O 1
ATOM 1862 N N . ARG A 1 226 ? 35.150 -4.412 -57.113 1.00 88.62 226 ARG A N 1
ATOM 1863 C CA . ARG A 1 226 ? 34.687 -4.718 -58.476 1.00 88.62 226 ARG A CA 1
ATOM 1864 C C . ARG A 1 226 ? 34.904 -3.552 -59.449 1.00 88.62 226 ARG A C 1
ATOM 1866 O O . ARG A 1 226 ? 35.268 -3.813 -60.589 1.00 88.62 226 ARG A O 1
ATOM 1873 N N . SER A 1 227 ? 34.668 -2.315 -59.008 1.00 83.75 227 SER A N 1
ATOM 1874 C CA . SER A 1 227 ? 34.933 -1.106 -59.802 1.00 83.75 227 SER A CA 1
ATOM 1875 C C . SER A 1 227 ? 36.423 -0.982 -60.102 1.00 83.75 227 SER A C 1
ATOM 1877 O O . SER A 1 227 ? 36.807 -0.955 -61.269 1.00 83.75 227 SER A O 1
ATOM 1879 N N . ASP A 1 228 ? 37.251 -1.041 -59.056 1.00 86.38 228 ASP A N 1
ATOM 1880 C CA . ASP A 1 228 ? 38.705 -0.896 -59.147 1.00 86.38 228 ASP A CA 1
ATOM 1881 C C . ASP A 1 228 ? 39.314 -1.979 -60.066 1.00 86.38 228 ASP A C 1
ATOM 1883 O O . ASP A 1 228 ? 40.169 -1.694 -60.902 1.00 86.38 228 ASP A O 1
ATOM 1887 N N . ASN A 1 229 ? 38.821 -3.224 -59.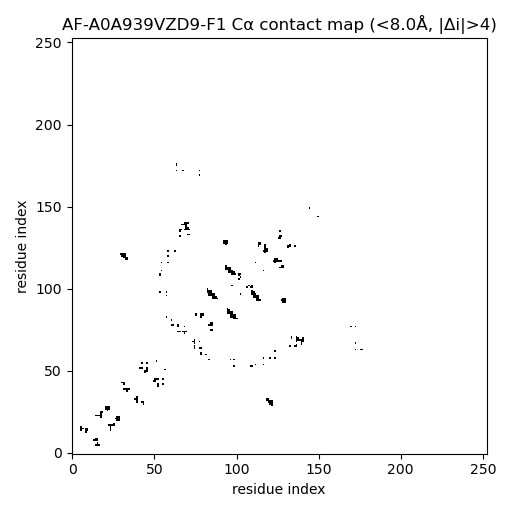991 1.00 81.06 229 ASN A N 1
ATOM 1888 C CA . ASN A 1 229 ? 39.251 -4.305 -60.887 1.00 81.06 229 ASN A CA 1
ATOM 1889 C C . ASN A 1 229 ? 38.828 -4.091 -62.351 1.00 81.06 229 ASN A C 1
ATOM 1891 O O . ASN A 1 229 ? 39.544 -4.529 -63.251 1.00 81.06 229 ASN A O 1
ATOM 1895 N N . SER A 1 230 ? 37.680 -3.453 -62.612 1.00 78.19 230 SER A N 1
ATOM 1896 C CA . SER A 1 230 ? 37.270 -3.127 -63.986 1.00 78.19 230 SER A CA 1
ATOM 1897 C C . SER A 1 230 ? 38.168 -2.048 -64.594 1.00 78.19 230 SER A C 1
ATOM 1899 O O . SER A 1 230 ? 38.653 -2.231 -65.709 1.00 78.19 230 SER A O 1
ATOM 1901 N N . GLU A 1 231 ? 38.498 -1.014 -63.813 1.00 76.31 231 GLU A N 1
ATOM 1902 C CA . GLU A 1 231 ? 39.416 0.062 -64.204 1.00 76.31 231 GLU A CA 1
ATOM 1903 C C . GLU A 1 231 ? 40.828 -0.480 -64.473 1.00 76.31 231 GLU A C 1
ATOM 1905 O O . GLU A 1 231 ? 41.451 -0.135 -65.477 1.00 76.31 231 GLU A O 1
ATOM 1910 N N . LEU A 1 232 ? 41.312 -1.404 -63.634 1.00 70.94 232 LEU A N 1
ATOM 1911 C CA . LEU A 1 232 ? 42.572 -2.119 -63.862 1.00 70.94 232 LEU A CA 1
ATOM 1912 C C . LEU A 1 232 ? 42.555 -2.935 -65.164 1.00 70.94 232 LEU A C 1
ATOM 1914 O O . LEU A 1 232 ? 43.540 -2.921 -65.899 1.00 70.94 232 LEU A O 1
ATOM 1918 N N . SER A 1 233 ? 41.452 -3.620 -65.489 1.00 67.88 233 SER A N 1
ATOM 1919 C CA . SER A 1 233 ? 41.351 -4.391 -66.740 1.00 67.88 233 SER A CA 1
ATOM 1920 C C . SER A 1 233 ? 41.359 -3.501 -67.990 1.00 67.88 233 SER A C 1
ATOM 1922 O O . SER A 1 233 ? 41.979 -3.850 -68.995 1.00 67.88 233 SER A O 1
ATOM 1924 N N . GLU A 1 234 ? 40.732 -2.324 -67.914 1.00 67.69 234 GLU A N 1
ATOM 1925 C CA . GLU A 1 234 ? 40.732 -1.341 -68.998 1.00 67.69 234 GLU A CA 1
ATOM 1926 C C . GLU A 1 234 ? 42.125 -0.738 -69.207 1.00 67.69 234 GLU A C 1
ATOM 1928 O O . GLU A 1 234 ? 42.555 -0.572 -70.349 1.00 67.69 234 GLU A O 1
ATOM 1933 N N . GLN A 1 235 ? 42.864 -0.479 -68.123 1.00 63.41 235 GLN A N 1
ATOM 1934 C CA . GLN A 1 235 ? 44.242 0.013 -68.193 1.00 63.41 235 GLN A CA 1
ATOM 1935 C C . GLN A 1 235 ? 45.197 -1.017 -68.807 1.00 63.41 235 GLN A C 1
ATOM 1937 O O . GLN A 1 235 ? 45.958 -0.664 -69.709 1.00 63.41 235 GLN A O 1
ATOM 1942 N N . VAL A 1 236 ? 45.122 -2.288 -68.394 1.00 60.75 236 VAL A N 1
ATOM 1943 C CA . VAL A 1 236 ? 45.967 -3.365 -68.949 1.00 60.75 236 VAL A CA 1
ATOM 1944 C C . VAL A 1 236 ? 45.665 -3.597 -70.440 1.00 60.75 236 VAL A C 1
ATOM 1946 O O . VAL A 1 236 ? 46.582 -3.698 -71.257 1.00 60.75 236 VAL A O 1
ATOM 1949 N N . GLY A 1 237 ? 44.387 -3.561 -70.838 1.00 58.25 237 GLY A N 1
ATOM 1950 C CA . GLY A 1 237 ? 43.991 -3.647 -72.248 1.00 58.25 237 GLY A CA 1
ATOM 1951 C C . GLY A 1 237 ? 44.412 -2.439 -73.101 1.00 58.25 237 GLY A C 1
ATOM 1952 O O . GLY A 1 237 ? 44.538 -2.559 -74.323 1.00 58.25 237 GLY A O 1
ATOM 1953 N N . HIS A 1 238 ? 44.648 -1.273 -72.490 1.00 55.75 238 HIS A N 1
ATOM 1954 C CA . HIS A 1 238 ? 45.196 -0.098 -73.173 1.00 55.75 238 HIS A CA 1
ATOM 1955 C C . HIS A 1 238 ? 46.721 -0.180 -73.335 1.00 55.75 238 HIS A C 1
ATOM 1957 O O . HIS A 1 238 ? 47.250 0.246 -74.363 1.00 55.75 238 HIS A O 1
ATOM 1963 N N . THR A 1 239 ? 47.429 -0.765 -72.364 1.00 56.91 239 THR A N 1
ATOM 1964 C CA . THR A 1 239 ? 48.887 -0.947 -72.430 1.00 56.91 239 THR A CA 1
ATOM 1965 C C . THR A 1 239 ? 49.314 -1.998 -73.456 1.00 56.91 239 THR A C 1
ATOM 1967 O O . THR A 1 239 ? 50.306 -1.773 -74.150 1.00 56.91 239 THR A O 1
ATOM 1970 N N . ASP A 1 240 ? 48.540 -3.072 -73.648 1.00 53.69 240 ASP A N 1
ATOM 1971 C CA . ASP A 1 240 ? 48.830 -4.088 -74.679 1.00 53.69 240 ASP A CA 1
ATOM 1972 C C . ASP A 1 240 ? 48.626 -3.556 -76.111 1.00 53.69 240 ASP A C 1
ATOM 1974 O O . ASP A 1 240 ? 49.409 -3.838 -77.015 1.00 53.69 240 ASP A O 1
ATOM 1978 N N . LYS A 1 241 ? 47.653 -2.662 -76.329 1.00 53.88 241 LYS A N 1
ATOM 1979 C CA . LYS A 1 241 ? 47.480 -1.989 -77.633 1.00 53.88 241 LYS A CA 1
ATOM 1980 C C . LYS A 1 241 ? 48.592 -0.973 -77.934 1.00 5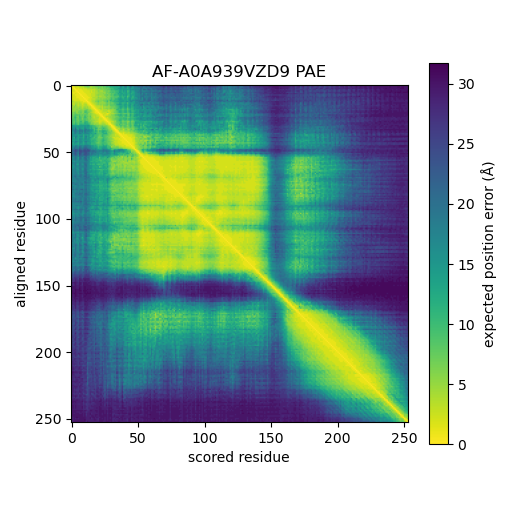3.88 241 LYS A C 1
ATOM 1982 O O . LYS A 1 241 ? 48.896 -0.690 -79.097 1.00 53.88 241 LYS A O 1
ATOM 1987 N N . GLN A 1 242 ? 49.221 -0.405 -76.904 1.00 52.00 242 GLN A N 1
ATOM 1988 C CA . GLN A 1 242 ? 50.356 0.512 -77.060 1.00 52.00 242 GLN A CA 1
ATOM 1989 C C . GLN A 1 242 ? 51.694 -0.215 -77.284 1.00 52.00 242 GLN A C 1
ATOM 1991 O O . GLN A 1 242 ? 52.588 0.349 -77.922 1.00 52.00 242 GLN A O 1
ATOM 1996 N N . SER A 1 243 ? 51.843 -1.459 -76.815 1.00 52.59 243 SER A N 1
ATOM 1997 C CA . SER A 1 243 ? 53.022 -2.288 -77.097 1.00 52.59 243 SER A CA 1
ATOM 1998 C C . SER A 1 243 ? 52.980 -2.872 -78.518 1.00 52.59 243 SER A C 1
ATOM 2000 O O . SER A 1 243 ? 53.983 -2.783 -79.226 1.00 52.59 243 SER A O 1
ATOM 2002 N N . GLU A 1 244 ? 51.820 -3.322 -79.014 1.00 51.59 244 GLU A N 1
ATOM 2003 C CA . GLU A 1 244 ? 51.658 -3.797 -80.404 1.00 51.59 244 GLU A CA 1
ATOM 2004 C C . GLU A 1 244 ? 51.901 -2.693 -81.453 1.00 51.59 244 GLU A C 1
ATOM 2006 O O . GLU A 1 244 ? 52.506 -2.927 -82.503 1.00 51.59 244 GLU A O 1
ATOM 2011 N N . THR A 1 245 ? 51.512 -1.448 -81.160 1.00 53.00 245 THR A N 1
ATOM 2012 C CA . THR A 1 245 ? 51.735 -0.308 -82.070 1.00 53.00 245 THR A CA 1
ATOM 2013 C C . THR A 1 245 ? 53.181 0.197 -82.084 1.00 53.00 245 THR A C 1
ATOM 2015 O O . THR A 1 245 ? 53.610 0.771 -83.089 1.00 53.00 245 THR A O 1
ATOM 2018 N N . ARG A 1 246 ? 53.966 -0.047 -81.024 1.00 49.41 246 ARG A N 1
ATOM 2019 C CA . ARG A 1 246 ? 55.401 0.288 -80.979 1.00 49.41 246 ARG A CA 1
ATOM 2020 C C . ARG A 1 246 ? 56.274 -0.726 -81.717 1.00 49.41 2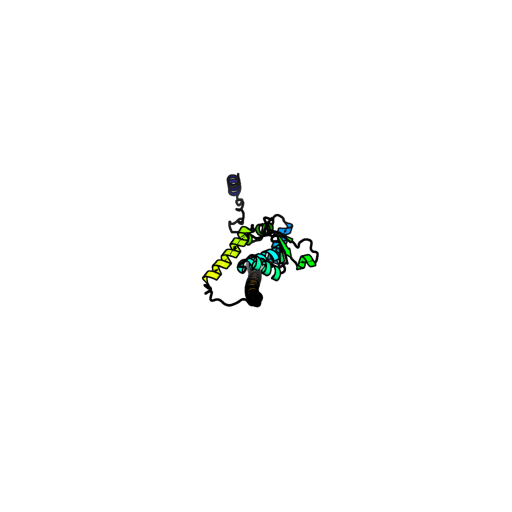46 ARG A C 1
ATOM 2022 O O . ARG A 1 246 ? 57.233 -0.309 -82.362 1.00 49.41 246 ARG A O 1
ATOM 2029 N N . THR A 1 247 ? 55.913 -2.008 -81.731 1.00 51.44 247 THR A N 1
ATOM 2030 C CA . THR A 1 247 ? 56.672 -3.036 -82.468 1.00 51.44 247 THR A CA 1
ATOM 2031 C C . THR A 1 247 ? 56.521 -2.907 -83.993 1.00 51.44 247 THR A C 1
ATOM 2033 O O . THR A 1 247 ? 57.440 -3.262 -84.724 1.00 51.44 247 THR A O 1
ATOM 2036 N N . SER A 1 248 ? 55.431 -2.307 -84.500 1.00 51.59 248 SER A N 1
ATOM 2037 C CA . SER A 1 248 ? 55.262 -2.058 -85.950 1.00 51.59 248 SER A CA 1
ATOM 2038 C C . SER A 1 248 ? 55.993 -0.812 -86.488 1.00 51.59 248 SER A C 1
ATOM 2040 O O . SER A 1 248 ? 56.143 -0.668 -87.698 1.00 51.59 248 SER A O 1
ATOM 2042 N N . LYS A 1 249 ? 56.488 0.082 -85.615 1.00 54.41 249 LYS A N 1
ATOM 2043 C CA . LYS A 1 249 ? 57.210 1.314 -86.006 1.00 54.41 249 LYS A CA 1
ATOM 2044 C C . LYS A 1 249 ? 58.741 1.200 -85.947 1.00 54.41 249 LYS A C 1
ATOM 2046 O O . LYS A 1 249 ? 59.423 2.175 -86.242 1.00 54.41 249 LYS A O 1
ATOM 2051 N N . GLY A 1 250 ? 59.280 0.031 -85.595 1.00 52.56 250 GLY A N 1
ATOM 2052 C CA . GLY A 1 250 ? 60.722 -0.223 -85.449 1.00 52.56 250 GLY A CA 1
ATOM 2053 C C . GLY A 1 250 ? 61.413 -0.874 -86.653 1.00 52.56 250 GLY A C 1
ATOM 2054 O O . GLY A 1 250 ? 62.535 -1.347 -86.508 1.00 52.56 250 GLY A O 1
ATOM 2055 N N . ILE A 1 251 ? 60.774 -0.936 -87.825 1.00 52.16 251 ILE A N 1
ATOM 2056 C CA . ILE A 1 251 ? 61.383 -1.474 -89.052 1.00 52.16 251 ILE A CA 1
ATOM 2057 C C . ILE A 1 251 ? 61.305 -0.406 -90.141 1.00 52.16 251 ILE A C 1
ATOM 2059 O O . ILE A 1 251 ? 60.484 -0.517 -91.041 1.00 52.16 251 ILE A O 1
ATOM 2063 N N . HIS A 1 252 ? 62.122 0.644 -90.058 1.00 50.41 252 HIS A N 1
ATOM 2064 C CA . HIS A 1 252 ? 62.661 1.353 -91.228 1.00 50.41 252 HIS A CA 1
ATOM 2065 C C . HIS A 1 252 ? 63.764 2.332 -90.799 1.00 50.41 252 HIS A C 1
ATOM 2067 O O . HIS A 1 252 ? 63.466 3.376 -90.227 1.00 50.41 252 HIS A O 1
ATOM 2073 N N . ARG A 1 253 ? 64.991 1.968 -91.202 1.00 41.28 253 ARG A N 1
ATOM 2074 C CA . ARG A 1 253 ? 66.252 2.731 -91.248 1.00 41.28 253 ARG A CA 1
ATOM 2075 C C . ARG A 1 253 ? 66.947 3.086 -89.939 1.00 41.28 253 ARG A C 1
ATOM 2077 O O . ARG A 1 253 ? 66.436 3.934 -89.185 1.00 41.28 253 ARG A O 1
#

Foldseek 3Di:
DQVVVQVVCVVVVHQRDADVQADSVRHGDQAFDDPDDVVSVQRVCCVVPVDDDLLVLLLVQQVLLLLQALAPVSSQVSCVVSQKHWDDDPPDFWIKIFRNVCVVVVNPPGIDTLLNSLNGGVVSVQVNTPVSSRVSSNVNNVVVCVVDVDPDDDDDDDPPPVVVVVVVSVVVSVVSVVVVVVVVVVVVVVVVVVVVVVVVVVVVVVVVVVVVVVVVVVVVVVVVVVVVVVVVVVVVVVVVVVVVVVVVPPPDD

Mean predicted aligned error: 16.8 Å

Secondary structure (DSSP, 8-state):
-HHHHHHHHHHTTPPPPPPTTB-TTSPBP-SPP-SSHHHHHHHHHHHHH----HHHHHHHHHHHHHHH-SSHHHHHHHHHHTTEEEE--TTSSS-EEEEHHHHHTT-S--EEEHHHHHHH-GGGGGG-SHHHHHHHHHHHHHHHHTT-----------TTHHHHHHHHHHHHHHHHHHHHHHHHHHHHHHHHHHHHHHHHHHHHHHHHHHHHHHHHHHHHHHHHHHHHHHHHHHHHHHHHHHHHHHHTTS---

Radius of gyration: 37.61 Å; Cα contacts (8 Å, |Δi|>4): 186; chains: 1; bounding box: 96×53×122 Å

pLDDT: mean 77.3, std 14.98, range [36.94, 94.5]

Solvent-accessible surface area (backbone atoms only — not comparable to full-atom values): 14306 Å² total; per-residue (Å²): 110,72,68,62,53,30,52,52,29,48,76,71,75,39,79,50,80,52,55,93,69,31,38,86,85,70,47,74,58,90,64,73,45,56,100,45,70,71,59,33,53,50,52,51,42,23,73,76,65,76,41,92,41,68,67,56,57,51,52,51,45,52,56,59,27,53,73,68,18,48,44,73,66,50,31,44,50,46,32,42,76,74,42,27,48,64,51,78,53,86,98,45,75,53,44,36,40,32,35,49,67,40,47,76,69,66,45,94,76,26,71,48,42,40,49,57,47,19,64,29,32,74,90,38,44,78,41,40,36,53,66,44,43,50,55,48,18,48,50,46,39,59,57,49,53,74,75,51,76,80,78,87,69,91,76,83,94,64,101,58,59,72,60,54,55,51,50,54,51,50,51,53,49,49,58,51,47,53,52,52,53,47,57,48,51,50,54,52,51,51,53,51,52,51,54,49,51,59,48,53,53,51,51,53,48,50,54,51,52,53,50,53,52,50,52,51,50,52,53,51,52,54,53,48,54,53,51,57,54,50,54,50,50,54,51,53,61,50,51,54,58,54,52,60,58,52,66,72,70,73,80,78,136